Protein AF-A0AAE3VV11-F1 (afdb_monomer_lite)

pLDDT: mean 80.77, std 15.8, range [33.47, 97.12]

Secondary structure (DSSP, 8-state):
--SHHHHHHHHHHHHHHHHHHHHHHHHHHHHHHHHHHHTTSSSTTHHHHHHHHHHHHHHHHHHHHHHHHTT-HHHHHHHHHHHHHHHHHHHHS-HHHHHHHHHHHHTHHHHHHHT-GGGPEE-SSSSEEPPGGGGGGSGGGEEEEETTTTEEEEEE---SSS--EEEEE-SSSPPPSEEEETTEEEEEEEEEETTEEEEEEPPPTTTT--

Structure (mmCIF, N/CA/C/O backbone):
data_AF-A0AAE3VV11-F1
#
_entry.id   AF-A0AAE3VV11-F1
#
loop_
_atom_site.group_PDB
_atom_site.id
_atom_site.type_symbol
_atom_site.label_atom_id
_atom_site.label_alt_id
_atom_site.label_comp_id
_atom_site.label_asym_id
_atom_site.label_entity_id
_atom_site.label_seq_id
_atom_site.pdbx_PDB_ins_code
_atom_site.Cartn_x
_atom_site.Cartn_y
_atom_site.Cartn_z
_atom_site.occupancy
_atom_site.B_iso_or_equiv
_atom_site.auth_seq_id
_atom_site.auth_comp_id
_atom_site.auth_asym_id
_atom_site.auth_atom_id
_atom_site.pdbx_PDB_model_num
ATOM 1 N N . MET A 1 1 ? -40.017 -14.138 34.142 1.00 47.22 1 MET A N 1
ATOM 2 C CA . MET A 1 1 ? -39.957 -14.103 32.663 1.00 47.22 1 MET A CA 1
ATOM 3 C C . MET A 1 1 ? -39.231 -12.817 32.268 1.00 47.22 1 MET A C 1
ATOM 5 O O . MET A 1 1 ? -39.890 -11.844 31.960 1.00 47.22 1 MET A O 1
ATOM 9 N N . ASP A 1 2 ? -37.892 -12.790 32.314 1.00 50.59 2 ASP A N 1
ATOM 10 C CA . ASP A 1 2 ? -37.090 -11.559 32.093 1.00 50.59 2 ASP A CA 1
ATOM 11 C C . ASP A 1 2 ? -35.990 -11.721 31.023 1.00 50.59 2 ASP A C 1
ATOM 13 O O . ASP A 1 2 ? -35.061 -10.923 30.924 1.00 50.59 2 ASP A O 1
ATOM 17 N N . GLY A 1 3 ? -36.073 -12.760 30.186 1.00 50.41 3 GLY A N 1
ATOM 18 C CA . GLY A 1 3 ? -35.038 -13.067 29.188 1.00 50.41 3 GLY A CA 1
ATOM 19 C C . GLY A 1 3 ? -35.071 -12.198 27.923 1.00 50.41 3 GLY A C 1
ATOM 20 O O . GLY A 1 3 ? -34.054 -12.059 27.248 1.00 50.41 3 GLY A O 1
ATOM 21 N N . ALA A 1 4 ? -36.212 -11.584 27.593 1.00 53.66 4 ALA A N 1
ATOM 22 C CA . ALA A 1 4 ? -36.407 -10.939 26.290 1.00 53.66 4 ALA A CA 1
ATOM 23 C C . ALA A 1 4 ? -35.832 -9.508 26.192 1.00 53.66 4 ALA A C 1
ATOM 25 O O . ALA A 1 4 ? -35.525 -9.039 25.096 1.00 53.66 4 ALA A O 1
ATOM 26 N N . SER A 1 5 ? -35.638 -8.803 27.314 1.00 57.50 5 SER A N 1
ATOM 27 C CA . SER A 1 5 ? -35.199 -7.394 27.311 1.00 57.50 5 SER A CA 1
ATOM 28 C C . SER A 1 5 ? -33.676 -7.212 27.214 1.00 57.50 5 SER A C 1
ATOM 30 O O . SER A 1 5 ? -33.206 -6.158 26.779 1.00 57.50 5 SER A O 1
ATOM 32 N N . ASN A 1 6 ? -32.894 -8.241 27.564 1.00 57.69 6 ASN A N 1
ATOM 33 C CA . ASN A 1 6 ? -31.430 -8.190 27.515 1.00 57.69 6 ASN A CA 1
ATOM 34 C C . ASN A 1 6 ? -30.872 -8.374 26.093 1.00 57.69 6 ASN A C 1
ATOM 36 O O . ASN A 1 6 ? -29.861 -7.758 25.749 1.00 57.69 6 ASN A O 1
ATOM 40 N N . GLY A 1 7 ? -31.551 -9.159 25.248 1.00 61.78 7 GLY A N 1
ATOM 41 C CA . GLY A 1 7 ? -31.108 -9.439 23.877 1.00 61.78 7 GLY A CA 1
ATOM 42 C C . GLY A 1 7 ? -31.112 -8.206 22.967 1.00 61.78 7 GLY A C 1
ATOM 43 O O . GLY A 1 7 ? -30.155 -7.978 22.233 1.00 61.78 7 GLY A O 1
ATOM 44 N N . SER A 1 8 ? -32.136 -7.349 23.059 1.00 65.56 8 SER A N 1
ATOM 45 C CA . SER A 1 8 ? -32.267 -6.163 22.192 1.00 65.56 8 SER A CA 1
ATOM 46 C C . SER A 1 8 ? -31.322 -5.013 22.559 1.00 65.56 8 SER A C 1
ATOM 48 O O . SER A 1 8 ? -31.012 -4.161 21.725 1.00 65.56 8 SER A O 1
ATOM 50 N N . ARG A 1 9 ? -30.851 -4.970 23.813 1.00 64.81 9 ARG A N 1
ATOM 51 C CA . ARG A 1 9 ? -29.853 -3.992 24.268 1.00 64.81 9 ARG A CA 1
ATOM 52 C C . ARG A 1 9 ? -28.442 -4.393 23.851 1.00 64.81 9 ARG A C 1
ATOM 54 O O . ARG A 1 9 ? -27.679 -3.525 23.440 1.00 64.81 9 ARG A O 1
ATOM 61 N N . TRP A 1 10 ? -28.132 -5.688 23.898 1.00 66.81 10 TRP A N 1
ATOM 62 C CA . TRP A 1 10 ? -26.857 -6.230 23.424 1.00 66.81 10 TRP A CA 1
ATOM 63 C C . TRP A 1 10 ? -26.632 -5.975 21.934 1.00 66.81 10 TRP A C 1
ATOM 65 O O . TRP A 1 10 ? -25.556 -5.527 21.544 1.00 66.81 10 TRP A O 1
ATOM 75 N N . THR A 1 11 ? -27.656 -6.189 21.107 1.00 73.50 11 THR A N 1
ATOM 76 C CA . THR A 1 11 ? -27.545 -6.006 19.653 1.00 73.50 11 THR A CA 1
ATOM 77 C C . THR A 1 11 ? -27.293 -4.555 19.259 1.00 73.50 11 THR A C 1
ATOM 79 O O . THR A 1 11 ? -26.486 -4.304 18.369 1.00 73.50 11 THR A O 1
ATOM 82 N N . ARG A 1 12 ? -27.912 -3.583 19.942 1.00 78.81 12 ARG A N 1
ATOM 83 C CA . ARG A 1 12 ? -27.721 -2.155 19.629 1.00 78.81 12 ARG A CA 1
ATOM 84 C C . ARG A 1 12 ? -26.318 -1.649 19.944 1.00 78.81 12 ARG A C 1
ATOM 86 O O . ARG A 1 12 ? -25.806 -0.819 19.206 1.00 78.81 12 ARG A O 1
ATOM 93 N N . GLU A 1 13 ? -25.702 -2.115 21.025 1.00 76.88 13 GLU A N 1
ATOM 94 C CA . GLU A 1 13 ? -24.344 -1.678 21.373 1.00 76.88 13 GLU A CA 1
ATOM 95 C C . GLU A 1 13 ? 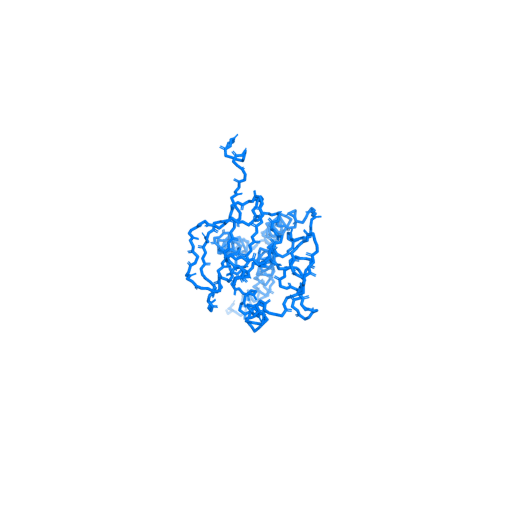-23.278 -2.355 20.527 1.00 76.88 13 GLU A C 1
ATOM 97 O O . GLU A 1 13 ? -22.365 -1.677 20.055 1.00 76.88 13 GLU A O 1
ATOM 102 N N . ALA A 1 14 ? -23.440 -3.654 20.262 1.00 79.75 14 ALA A N 1
ATOM 103 C CA . ALA A 1 14 ? -22.609 -4.370 19.302 1.00 79.75 14 ALA A CA 1
ATOM 104 C C . ALA A 1 14 ? -22.629 -3.671 17.934 1.00 79.75 14 ALA A C 1
ATOM 106 O O . ALA A 1 14 ? -21.578 -3.451 17.337 1.00 79.75 14 ALA A O 1
ATOM 107 N N . ALA A 1 15 ? -23.818 -3.248 17.489 1.00 86.31 15 ALA A N 1
ATOM 108 C CA . ALA A 1 15 ? -24.031 -2.561 16.218 1.00 86.31 15 ALA A CA 1
ATOM 109 C C . ALA A 1 15 ? -23.383 -1.169 16.126 1.00 86.31 15 ALA A C 1
ATOM 111 O O . ALA A 1 15 ? -23.343 -0.608 15.037 1.00 86.31 15 ALA A O 1
ATOM 112 N N . VAL A 1 16 ? -22.875 -0.604 17.227 1.00 87.44 16 VAL A N 1
ATOM 113 C CA . VAL A 1 16 ? -22.168 0.687 17.218 1.00 87.44 16 VAL A CA 1
ATOM 114 C C . VAL A 1 16 ? -20.687 0.501 17.525 1.00 87.44 16 VAL A C 1
ATOM 116 O O . VAL A 1 16 ? -19.844 0.979 16.775 1.00 87.44 16 VAL A O 1
ATOM 119 N N . VAL A 1 17 ? -20.351 -0.210 18.605 1.00 90.19 17 VAL A N 1
ATOM 120 C CA . VAL A 1 17 ? -18.961 -0.331 19.069 1.00 90.19 17 VAL A CA 1
ATOM 121 C C . VAL A 1 17 ? -18.108 -1.085 18.055 1.00 90.19 17 VAL A C 1
ATOM 123 O O . VAL A 1 17 ? -17.046 -0.606 17.669 1.00 90.19 17 VAL A O 1
ATOM 126 N N . VAL A 1 18 ? -18.580 -2.243 17.594 1.00 93.19 18 VAL A N 1
ATOM 127 C CA . VAL A 1 18 ? -17.814 -3.108 16.690 1.00 93.19 18 VAL A CA 1
ATOM 128 C C . VAL A 1 18 ? -17.504 -2.423 15.352 1.00 93.19 18 VAL A C 1
ATOM 130 O O . VAL A 1 18 ? -16.324 -2.347 15.012 1.00 93.19 18 VAL A O 1
ATOM 133 N N . PRO A 1 19 ? -18.479 -1.879 14.593 1.00 95.38 19 PRO A N 1
ATOM 134 C CA . PRO A 1 19 ? -18.178 -1.272 13.298 1.00 95.38 19 PRO A CA 1
ATOM 135 C C . PRO A 1 19 ? -17.321 -0.010 13.409 1.00 95.38 19 PRO A C 1
ATOM 137 O O . PRO A 1 19 ? -16.501 0.221 12.528 1.00 95.38 19 PRO A O 1
ATOM 140 N N . VAL A 1 20 ? -17.453 0.781 14.483 1.00 95.31 20 VAL A N 1
ATOM 141 C CA . VAL A 1 20 ? -16.586 1.951 14.696 1.00 95.31 20 VAL A CA 1
ATOM 142 C C . VAL A 1 20 ? -15.135 1.513 14.877 1.00 95.31 20 VAL A C 1
ATOM 144 O O . VAL A 1 20 ? -14.259 2.027 14.190 1.00 95.31 20 VAL A O 1
ATOM 147 N N . ILE A 1 21 ? -14.875 0.532 15.747 1.00 96.12 21 ILE A N 1
ATOM 148 C CA . ILE A 1 21 ? -13.515 0.026 15.973 1.00 96.12 21 ILE A CA 1
ATOM 149 C C . ILE A 1 21 ? -12.945 -0.607 14.696 1.00 96.12 21 ILE A C 1
ATOM 151 O O . ILE A 1 21 ? -11.809 -0.314 14.329 1.00 96.12 21 ILE A O 1
ATOM 155 N N . LEU A 1 22 ? -13.738 -1.409 13.979 1.00 96.69 22 LEU A N 1
ATOM 156 C CA . LEU A 1 22 ? -13.326 -1.977 12.692 1.00 96.69 22 LEU A CA 1
ATOM 157 C C . LEU A 1 22 ? -12.994 -0.888 11.667 1.00 96.69 22 LEU A C 1
ATOM 159 O O . LEU A 1 22 ? -11.966 -0.976 11.007 1.00 96.69 22 LEU A O 1
ATOM 163 N N . GLY A 1 23 ? -13.827 0.149 11.559 1.00 96.25 23 GLY A N 1
ATOM 164 C CA . GLY A 1 23 ? -13.606 1.265 10.641 1.00 96.25 23 GLY A CA 1
ATOM 165 C C . GLY A 1 23 ? -12.324 2.041 10.946 1.00 96.25 23 GLY A C 1
ATOM 166 O O . GLY A 1 23 ? -11.581 2.371 10.025 1.00 96.25 23 GLY A O 1
ATOM 167 N N . LEU A 1 24 ? -12.023 2.279 12.228 1.00 95.81 24 LEU A N 1
ATOM 168 C CA . LEU A 1 24 ? -10.792 2.959 12.645 1.00 95.81 24 LEU A CA 1
ATOM 169 C C . LEU A 1 24 ? -9.543 2.167 12.250 1.00 95.81 24 LEU A C 1
ATOM 171 O O . LEU A 1 24 ? -8.626 2.725 11.655 1.00 95.81 24 LEU A O 1
ATOM 175 N N . TRP A 1 25 ? -9.512 0.865 12.529 1.00 96.62 25 TRP A N 1
ATOM 176 C CA . TRP A 1 25 ? -8.350 0.037 12.195 1.00 96.62 25 TRP A CA 1
ATOM 177 C C . TRP A 1 25 ? -8.253 -0.289 10.705 1.00 96.62 25 TRP A C 1
ATOM 179 O O . TRP A 1 25 ? -7.145 -0.401 10.186 1.00 96.62 25 TRP A O 1
ATOM 189 N N . ALA A 1 26 ? -9.379 -0.363 9.990 1.00 95.75 26 ALA A N 1
ATOM 190 C CA . ALA A 1 26 ? -9.385 -0.446 8.532 1.00 95.75 26 ALA A CA 1
ATOM 191 C C . ALA A 1 26 ? -8.792 0.818 7.893 1.00 95.75 26 ALA A C 1
ATOM 193 O O . ALA A 1 26 ? -8.057 0.712 6.916 1.00 95.75 26 ALA A O 1
ATOM 194 N N . LEU A 1 27 ? -9.055 2.000 8.462 1.00 94.38 27 LEU A N 1
ATOM 195 C CA . LEU A 1 27 ? -8.431 3.245 8.016 1.00 94.38 27 LEU A CA 1
ATOM 196 C C . LEU A 1 27 ? -6.913 3.215 8.229 1.00 94.38 27 LEU A C 1
ATOM 198 O O . LEU A 1 27 ? -6.175 3.540 7.305 1.00 94.38 27 LEU A O 1
ATOM 202 N N . VAL A 1 28 ? -6.442 2.782 9.405 1.00 93.69 28 VAL A N 1
ATOM 203 C CA . VAL A 1 28 ? -4.998 2.629 9.667 1.00 93.69 28 VAL A CA 1
ATOM 204 C C . VAL A 1 28 ? -4.371 1.651 8.670 1.00 93.69 28 VAL A C 1
ATOM 206 O O . VAL A 1 28 ? -3.376 1.983 8.036 1.00 93.69 28 VAL A O 1
ATOM 209 N N . ALA A 1 29 ? -4.988 0.485 8.466 1.00 93.31 29 ALA A N 1
ATOM 210 C CA . ALA A 1 29 ? -4.531 -0.504 7.494 1.00 93.31 29 ALA A CA 1
ATOM 211 C C . ALA A 1 29 ? -4.483 0.054 6.061 1.00 93.31 29 ALA A C 1
ATOM 213 O O . ALA A 1 29 ? -3.535 -0.210 5.330 1.00 93.31 29 ALA A O 1
ATOM 214 N N . ALA A 1 30 ? -5.476 0.850 5.656 1.00 91.75 30 ALA A N 1
ATOM 215 C CA . ALA A 1 30 ? -5.498 1.488 4.342 1.00 91.75 30 ALA A CA 1
ATOM 216 C C . ALA A 1 30 ? -4.376 2.526 4.184 1.00 91.75 30 ALA A C 1
ATOM 218 O O . ALA A 1 30 ? -3.765 2.601 3.116 1.00 91.75 30 ALA A O 1
ATOM 219 N N . VAL A 1 31 ? -4.086 3.298 5.238 1.00 89.62 31 VAL A N 1
ATOM 220 C CA . VAL A 1 31 ? -2.972 4.256 5.263 1.00 89.62 31 VAL A CA 1
ATOM 221 C C . VAL A 1 31 ? -1.634 3.528 5.169 1.00 89.62 31 VAL A C 1
ATOM 223 O O . VAL A 1 31 ? -0.812 3.904 4.343 1.00 89.62 31 VAL A O 1
ATOM 226 N N . GLU A 1 32 ? -1.437 2.457 5.939 1.00 87.81 32 GLU A N 1
ATOM 227 C CA . GLU A 1 32 ? -0.219 1.639 5.892 1.00 87.81 32 GLU A CA 1
ATOM 228 C C . GLU A 1 32 ? -0.022 0.973 4.524 1.00 87.81 32 GLU A C 1
ATOM 230 O O . GLU A 1 32 ? 1.046 1.068 3.921 1.00 87.81 32 GLU A O 1
ATOM 235 N N . PHE A 1 33 ? -1.077 0.362 3.976 1.00 88.00 33 PHE A N 1
ATOM 236 C CA . PHE A 1 33 ? -1.052 -0.243 2.645 1.00 88.00 33 PHE A CA 1
ATOM 237 C C . PHE A 1 33 ? -0.744 0.784 1.547 1.00 88.00 33 PHE A C 1
ATOM 239 O O . PHE A 1 33 ? -0.041 0.487 0.585 1.00 88.00 33 PHE A O 1
ATOM 246 N N . SER A 1 34 ? -1.249 2.008 1.691 1.00 83.38 34 SER A N 1
ATOM 247 C CA . SER A 1 34 ? -1.005 3.086 0.731 1.00 83.38 34 SER A CA 1
ATOM 248 C C . SER A 1 34 ? 0.292 3.845 1.016 1.00 83.38 34 SER A C 1
ATOM 250 O O . SER A 1 34 ? 0.667 4.698 0.217 1.00 83.38 34 SER A O 1
ATOM 252 N N . GLY A 1 35 ? 0.985 3.551 2.121 1.00 74.25 35 GLY A N 1
ATOM 253 C CA . GLY A 1 35 ? 2.119 4.327 2.621 1.00 74.25 35 GLY A CA 1
ATOM 254 C C . GLY A 1 35 ? 3.241 4.470 1.598 1.00 74.25 35 GLY A C 1
ATOM 25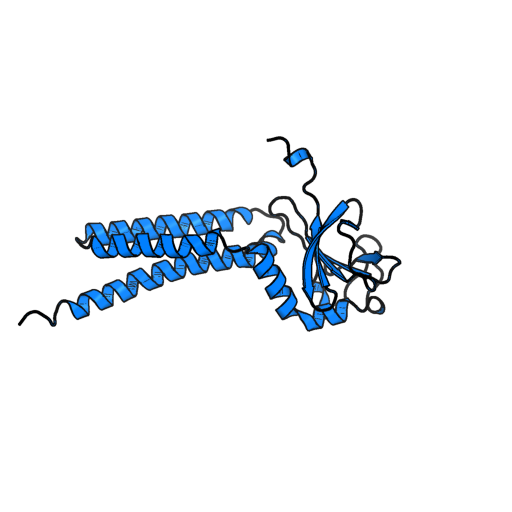5 O O . GLY A 1 35 ? 3.735 5.576 1.402 1.00 74.25 35 GLY A O 1
ATOM 256 N N . VAL A 1 36 ? 3.560 3.395 0.865 1.00 65.88 36 VAL A N 1
ATOM 257 C CA . VAL A 1 36 ? 4.562 3.409 -0.220 1.00 65.88 36 VAL A CA 1
ATOM 258 C C . VAL A 1 36 ? 4.207 4.430 -1.305 1.00 65.88 36 VAL A C 1
ATOM 260 O O . VAL A 1 36 ? 5.081 5.139 -1.786 1.00 65.88 36 VAL A O 1
ATOM 263 N N . TRP A 1 37 ? 2.927 4.553 -1.659 1.00 70.50 37 TRP A N 1
ATOM 264 C CA . TRP A 1 37 ? 2.445 5.423 -2.740 1.00 70.50 37 TRP A CA 1
ATOM 265 C C . TRP A 1 37 ? 2.163 6.853 -2.266 1.00 70.50 37 TRP A C 1
ATOM 267 O O . TRP A 1 37 ? 2.377 7.820 -2.992 1.00 70.50 37 TRP A O 1
ATOM 277 N N . ILE A 1 38 ? 1.714 7.008 -1.022 1.00 60.31 38 ILE A N 1
ATOM 278 C CA . ILE A 1 38 ? 1.484 8.309 -0.388 1.00 60.31 38 ILE A CA 1
ATOM 279 C C . ILE A 1 38 ? 2.825 9.011 -0.126 1.00 60.31 38 ILE A C 1
ATOM 281 O O . ILE A 1 38 ? 2.949 10.208 -0.386 1.00 60.31 38 ILE A O 1
ATOM 285 N N . ALA A 1 39 ? 3.853 8.268 0.297 1.00 55.44 39 ALA A N 1
ATOM 286 C CA . ALA A 1 39 ? 5.206 8.785 0.501 1.00 55.44 39 ALA A CA 1
ATOM 287 C C . ALA A 1 39 ? 5.907 9.238 -0.795 1.00 55.44 39 ALA A C 1
ATOM 289 O O . ALA A 1 39 ? 6.884 9.980 -0.727 1.00 55.44 39 ALA A O 1
ATOM 290 N N . GLN A 1 40 ? 5.412 8.849 -1.980 1.00 55.03 40 GLN A N 1
ATOM 291 C CA . GLN A 1 40 ? 5.957 9.315 -3.267 1.00 55.03 40 GLN A CA 1
ATOM 292 C C . GLN A 1 40 ? 5.810 10.824 -3.467 1.00 55.03 40 GLN A C 1
ATOM 294 O O . GLN A 1 40 ? 6.588 11.439 -4.198 1.00 55.03 40 GLN A O 1
ATOM 299 N N . HIS A 1 41 ? 4.812 11.437 -2.833 1.00 51.78 41 HIS A N 1
ATOM 300 C CA . HIS A 1 41 ? 4.553 12.862 -2.962 1.00 51.78 41 HIS A CA 1
ATOM 301 C C . HIS A 1 41 ? 5.393 13.619 -1.929 1.00 51.78 41 HIS A C 1
ATOM 303 O O . HIS A 1 41 ? 4.898 13.914 -0.849 1.00 51.78 41 HIS A O 1
ATOM 309 N N . ARG A 1 42 ? 6.665 13.903 -2.266 1.00 51.72 42 ARG A N 1
ATOM 310 C CA . ARG A 1 42 ? 7.647 14.733 -1.521 1.00 51.72 42 ARG A CA 1
ATOM 311 C C . ARG A 1 42 ? 6.994 15.725 -0.536 1.00 51.72 42 ARG A C 1
ATOM 313 O O . ARG A 1 42 ? 6.703 16.864 -0.908 1.00 51.72 42 ARG A O 1
ATOM 320 N N . GLY A 1 43 ? 6.743 15.315 0.709 1.00 56.81 43 GLY A N 1
ATOM 321 C CA . GLY A 1 43 ? 5.935 16.126 1.618 1.00 56.81 43 GLY A CA 1
ATOM 322 C C . GLY A 1 43 ? 5.674 15.532 3.008 1.00 56.81 43 GLY A C 1
ATOM 323 O O . GLY A 1 43 ? 6.082 14.409 3.298 1.00 56.81 43 GLY A O 1
ATOM 324 N N . PRO A 1 44 ? 4.955 16.282 3.870 1.00 57.53 44 PRO A N 1
ATOM 325 C CA . PRO A 1 44 ? 4.645 15.963 5.273 1.00 57.53 44 PRO A CA 1
ATOM 326 C C . PRO A 1 44 ? 3.671 14.776 5.445 1.00 57.53 44 PRO A C 1
ATOM 328 O O . PRO A 1 44 ? 2.962 14.675 6.441 1.00 57.53 44 PRO A O 1
ATOM 331 N N . PHE A 1 45 ? 3.570 13.875 4.470 1.00 63.78 45 PHE A N 1
ATOM 332 C CA . PHE A 1 45 ? 2.598 12.784 4.499 1.00 63.78 45 PHE A CA 1
ATOM 333 C C . PHE A 1 45 ? 2.997 11.629 5.410 1.00 63.78 45 PHE A C 1
ATOM 335 O O . PHE A 1 45 ? 2.136 10.817 5.741 1.00 63.78 45 PHE A O 1
ATOM 342 N N . SER A 1 46 ? 4.248 11.607 5.878 1.00 67.19 46 SER A N 1
ATOM 343 C CA . SER A 1 46 ? 4.664 10.802 7.025 1.00 67.19 46 SER A CA 1
ATOM 344 C C . SER A 1 46 ? 3.647 10.926 8.155 1.00 67.19 46 SER A C 1
ATOM 346 O O . SER A 1 46 ? 3.060 9.915 8.529 1.00 67.19 46 SER A O 1
ATOM 348 N N . TYR A 1 47 ? 3.305 12.173 8.522 1.00 79.12 47 TYR A N 1
ATOM 349 C CA . TYR A 1 47 ? 2.347 12.502 9.578 1.00 79.12 47 TYR A CA 1
ATOM 350 C C . TYR A 1 47 ? 0.975 11.856 9.392 1.00 79.12 47 TYR A C 1
ATOM 352 O O . TYR A 1 47 ? 0.293 11.645 10.387 1.00 79.12 47 TYR A O 1
ATOM 360 N N . LEU A 1 48 ? 0.534 11.521 8.169 1.00 82.44 48 LEU A N 1
ATOM 361 C CA . LEU A 1 48 ? -0.753 10.840 7.982 1.00 82.44 48 LEU A CA 1
ATOM 362 C C . LEU A 1 48 ? -0.775 9.474 8.664 1.00 82.44 48 LEU A C 1
ATOM 364 O O . LEU A 1 48 ? -1.818 9.086 9.196 1.00 82.44 48 LEU A O 1
ATOM 368 N N . ARG A 1 49 ? 0.365 8.772 8.690 1.00 84.25 49 ARG A N 1
ATOM 369 C CA . ARG A 1 49 ? 0.493 7.504 9.404 1.00 84.25 49 ARG A CA 1
ATOM 370 C C . ARG A 1 49 ? 0.318 7.730 10.897 1.00 84.25 49 ARG A C 1
ATOM 372 O O . ARG A 1 49 ? -0.588 7.146 11.487 1.00 84.25 49 ARG A O 1
ATOM 379 N N . GLU A 1 50 ? 1.124 8.601 11.509 1.00 86.50 50 GLU A N 1
ATOM 380 C CA . GLU A 1 50 ? 1.031 8.850 12.953 1.00 86.50 50 GLU A CA 1
ATOM 381 C C . GLU A 1 50 ? -0.349 9.396 13.337 1.00 86.50 50 GLU A C 1
ATOM 383 O O . GLU A 1 50 ? -0.936 8.962 14.329 1.00 86.50 50 GLU A O 1
ATOM 388 N N . VAL A 1 51 ? -0.915 10.283 12.517 1.00 90.69 51 VAL A N 1
ATOM 389 C CA . VAL A 1 51 ? -2.261 10.831 12.694 1.00 90.69 51 VAL A CA 1
ATOM 390 C C . VAL A 1 51 ? -3.308 9.717 12.680 1.00 90.69 51 VAL A C 1
ATOM 392 O O . VAL A 1 51 ? -4.147 9.687 13.580 1.00 90.69 51 VAL A O 1
ATOM 395 N N . ALA A 1 52 ? -3.257 8.769 11.739 1.00 91.69 52 ALA A N 1
ATOM 396 C CA . ALA A 1 52 ? -4.210 7.660 11.680 1.00 91.69 52 ALA A CA 1
ATOM 397 C C . ALA A 1 52 ? -4.186 6.803 12.960 1.00 91.69 52 ALA A C 1
ATOM 399 O O . ALA A 1 52 ? -5.246 6.516 13.523 1.00 91.69 52 ALA A O 1
ATOM 400 N N . TYR A 1 53 ? -2.996 6.460 13.470 1.00 92.81 53 TYR A N 1
ATOM 401 C CA . TYR A 1 53 ? -2.863 5.729 14.738 1.00 92.81 53 TYR A CA 1
ATOM 402 C C . TYR A 1 53 ? -3.380 6.536 15.927 1.00 92.81 53 TYR A C 1
ATOM 404 O O . TYR A 1 53 ? -4.142 6.013 16.742 1.00 92.81 53 TYR A O 1
ATOM 412 N N . VAL A 1 54 ? -3.002 7.814 16.024 1.00 95.00 54 VAL A N 1
ATOM 413 C CA . VAL A 1 54 ? -3.456 8.698 17.105 1.00 95.00 54 VAL A CA 1
ATOM 414 C C . VAL A 1 54 ? -4.981 8.797 17.102 1.00 95.00 54 VAL A C 1
ATOM 416 O O . VAL A 1 54 ? -5.599 8.622 18.151 1.00 95.00 54 VAL A O 1
ATOM 419 N N . TYR A 1 55 ? -5.610 8.988 15.940 1.00 94.69 55 TYR A N 1
ATOM 420 C CA . TYR A 1 55 ? -7.069 9.004 15.827 1.00 94.69 55 TYR A CA 1
ATOM 421 C C . TYR A 1 55 ? -7.698 7.671 16.236 1.00 94.69 55 TYR A C 1
ATOM 423 O O . TYR A 1 55 ? -8.652 7.676 17.016 1.00 94.69 55 TYR A O 1
ATOM 431 N N . ALA A 1 56 ? -7.169 6.537 15.766 1.00 94.50 56 ALA A N 1
ATOM 432 C CA . ALA A 1 56 ? -7.691 5.220 16.122 1.00 94.50 56 ALA A CA 1
ATOM 433 C C . ALA A 1 56 ? -7.646 4.981 17.641 1.00 94.50 56 ALA A C 1
ATOM 435 O O . ALA A 1 56 ? -8.640 4.550 18.233 1.00 94.50 56 ALA A O 1
ATOM 436 N N . VAL A 1 57 ? -6.534 5.331 18.293 1.00 95.94 57 VAL A N 1
ATOM 437 C CA . VAL A 1 57 ? -6.359 5.186 19.745 1.00 95.94 57 VAL A CA 1
ATOM 438 C C . VAL A 1 57 ? -7.261 6.149 20.518 1.00 95.94 57 VAL A C 1
ATOM 440 O O . VAL A 1 57 ? -7.992 5.715 21.412 1.00 95.94 57 VAL A O 1
ATOM 443 N N . LEU A 1 58 ? -7.257 7.441 20.175 1.00 97.06 58 LEU A N 1
ATOM 444 C CA . LEU A 1 58 ? -8.040 8.456 20.886 1.00 97.06 58 LEU A CA 1
ATOM 445 C C . LEU A 1 58 ? -9.544 8.201 20.773 1.00 97.06 58 LEU A C 1
ATOM 447 O O . LEU A 1 58 ? -10.256 8.289 21.774 1.00 97.06 58 LEU A O 1
ATOM 451 N N . LEU A 1 59 ? -10.037 7.845 19.584 1.00 96.44 59 LEU A N 1
ATOM 452 C CA . LEU A 1 59 ? -11.457 7.563 19.378 1.00 96.44 59 LEU A CA 1
ATOM 453 C C . LEU A 1 59 ? -11.882 6.258 20.056 1.00 96.44 59 LEU A C 1
ATOM 455 O O . LEU A 1 59 ? -12.957 6.214 20.656 1.00 96.44 59 LEU A O 1
ATOM 459 N N . THR A 1 60 ? -11.024 5.234 20.060 1.00 95.75 60 THR A N 1
ATOM 460 C CA . THR A 1 60 ? -11.254 4.011 20.845 1.00 95.75 60 THR A CA 1
ATOM 461 C C . THR A 1 60 ? -11.346 4.326 22.339 1.00 95.75 60 THR A C 1
ATOM 463 O O . THR A 1 60 ? -12.282 3.880 23.005 1.00 95.75 60 THR A O 1
ATOM 466 N N . ALA A 1 61 ? -10.418 5.125 22.874 1.00 95.50 61 ALA A N 1
ATOM 467 C CA . ALA A 1 61 ? -10.413 5.512 24.282 1.00 95.50 61 ALA A CA 1
ATOM 468 C C . ALA A 1 61 ? -11.650 6.347 24.649 1.00 95.50 61 ALA A C 1
ATOM 470 O O . ALA A 1 61 ? -12.317 6.062 25.646 1.00 95.50 61 ALA A O 1
ATOM 471 N N . ALA A 1 62 ? -12.009 7.332 23.821 1.00 95.88 62 ALA A N 1
ATOM 472 C CA . ALA A 1 62 ? -13.204 8.150 24.008 1.00 95.88 62 ALA A CA 1
ATOM 473 C C . ALA A 1 62 ? -14.483 7.299 23.995 1.00 95.88 62 ALA A C 1
ATOM 475 O O . ALA A 1 62 ? -15.351 7.470 24.857 1.00 95.88 62 ALA A O 1
ATOM 476 N N . LEU A 1 63 ? -14.581 6.338 23.070 1.00 94.44 63 LEU A N 1
ATOM 477 C CA . LEU A 1 63 ? -15.694 5.396 22.998 1.00 94.44 63 LEU A CA 1
ATOM 478 C C . LEU A 1 63 ? -15.757 4.511 24.248 1.00 94.44 63 LEU A C 1
ATOM 480 O O . LEU A 1 63 ? -16.812 4.419 24.878 1.00 94.44 63 LEU A O 1
ATOM 484 N N . ALA A 1 64 ? -14.636 3.908 24.649 1.00 92.75 64 ALA A N 1
ATOM 485 C CA . ALA A 1 64 ? -14.560 3.048 25.825 1.00 92.75 64 ALA A CA 1
ATOM 486 C C . ALA A 1 64 ? -14.952 3.800 27.107 1.00 92.75 64 ALA A C 1
ATOM 488 O O . ALA A 1 64 ? -15.748 3.287 27.897 1.00 92.75 64 ALA A O 1
ATOM 489 N N . LEU A 1 65 ? -14.471 5.035 27.287 1.00 95.00 65 LEU A N 1
ATOM 490 C CA . LEU A 1 65 ? -14.839 5.906 28.408 1.00 95.00 65 LEU A CA 1
ATOM 491 C C . LEU A 1 65 ? -16.316 6.316 28.362 1.00 95.00 65 LEU A C 1
ATOM 493 O O . LEU A 1 65 ? -16.991 6.305 29.391 1.00 95.00 65 LEU A O 1
ATOM 497 N N . GLY A 1 66 ? -16.842 6.655 27.183 1.00 93.06 66 GLY A N 1
ATOM 498 C CA . GLY A 1 66 ? -18.249 7.014 27.005 1.00 93.06 66 GLY A CA 1
ATOM 499 C C . GLY A 1 66 ? -19.193 5.858 27.342 1.00 93.06 66 GLY A C 1
ATOM 500 O O . GLY A 1 66 ? -20.209 6.054 28.008 1.00 93.06 66 GLY A O 1
ATOM 501 N N . VAL A 1 67 ? -18.835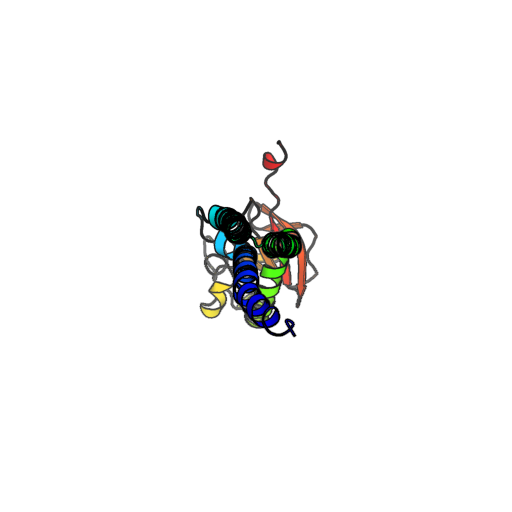 4.639 26.936 1.00 91.94 67 VAL A N 1
ATOM 502 C CA . VAL A 1 67 ? -19.557 3.406 27.276 1.00 91.94 67 VAL A CA 1
ATOM 503 C C . VAL A 1 67 ? -19.432 3.085 28.772 1.00 91.94 67 VAL A C 1
ATOM 505 O O . VAL A 1 67 ? -20.430 2.759 29.418 1.00 91.94 67 VAL A O 1
ATOM 508 N N . TRP A 1 68 ? -18.248 3.278 29.362 1.00 93.38 68 TRP A N 1
ATOM 509 C CA . TRP A 1 68 ? -18.015 3.060 30.793 1.00 93.38 68 TRP A CA 1
ATOM 510 C C . TRP A 1 68 ? -18.890 3.979 31.643 1.00 93.38 68 TRP A C 1
ATOM 512 O O . TRP A 1 68 ? -19.604 3.517 32.533 1.00 93.38 68 TRP A O 1
ATOM 522 N N . ARG A 1 69 ? -18.892 5.284 31.333 1.00 93.44 69 ARG A N 1
ATOM 523 C CA . ARG A 1 69 ? -19.681 6.307 32.041 1.00 93.44 69 ARG A CA 1
ATOM 524 C C . ARG A 1 69 ? -21.189 6.058 31.973 1.00 93.44 69 ARG A C 1
ATOM 526 O O . ARG A 1 69 ? -21.915 6.526 32.840 1.00 93.44 69 ARG A O 1
ATOM 533 N N . ARG A 1 70 ? -21.665 5.291 30.988 1.00 90.62 70 ARG A N 1
ATOM 534 C CA . ARG A 1 70 ? -23.068 4.854 30.878 1.00 90.62 70 ARG A CA 1
ATOM 535 C C . ARG A 1 70 ? -23.387 3.604 31.712 1.00 90.62 70 ARG A C 1
ATOM 537 O O . ARG A 1 70 ? -24.473 3.046 31.568 1.00 90.62 70 ARG A O 1
ATOM 544 N N . GLY A 1 71 ? -22.459 3.154 32.561 1.00 89.31 71 GLY A N 1
ATOM 545 C CA . GLY A 1 71 ? -22.622 1.986 33.430 1.00 89.31 71 GLY A CA 1
ATOM 546 C C . GLY A 1 71 ? -22.458 0.654 32.698 1.00 89.31 71 GLY A C 1
ATOM 547 O O . GLY A 1 71 ? -23.049 -0.345 33.101 1.00 89.31 71 GLY A O 1
ATOM 548 N N . ARG A 1 72 ? -21.697 0.627 31.593 1.00 86.94 72 ARG A N 1
ATOM 549 C CA . ARG A 1 72 ? -21.583 -0.543 30.701 1.00 86.94 72 ARG A CA 1
ATOM 550 C C . ARG A 1 72 ? -20.132 -1.030 30.543 1.00 86.94 72 ARG A C 1
ATOM 552 O O . ARG A 1 72 ? -19.640 -1.144 29.424 1.00 86.94 72 ARG A O 1
ATOM 559 N N . PRO A 1 73 ? -19.433 -1.381 31.639 1.00 89.19 73 PRO A N 1
ATOM 560 C CA . PRO A 1 73 ? -17.990 -1.654 31.620 1.00 89.19 73 PRO A CA 1
ATOM 561 C C . PRO A 1 73 ? -17.590 -2.837 30.725 1.00 89.19 73 PRO A C 1
ATOM 563 O O . PRO A 1 73 ? -16.499 -2.841 30.162 1.00 89.19 73 PRO A O 1
ATOM 566 N N . ARG A 1 74 ? -18.479 -3.824 30.533 1.00 91.25 74 ARG A N 1
ATOM 567 C CA . ARG A 1 74 ? -18.218 -4.976 29.650 1.00 91.25 74 ARG A CA 1
ATOM 568 C C . ARG A 1 74 ? -17.921 -4.545 28.213 1.00 91.25 74 ARG A C 1
ATOM 570 O O . ARG A 1 74 ? -16.975 -5.045 27.620 1.00 91.25 74 ARG A O 1
ATOM 577 N N . TRP A 1 75 ? -18.678 -3.592 27.672 1.00 91.00 75 TRP A N 1
ATOM 578 C CA . TRP A 1 75 ? -18.479 -3.118 26.302 1.00 91.00 75 TRP A CA 1
ATOM 579 C C . TRP A 1 75 ? -17.261 -2.208 26.154 1.00 91.00 75 TRP A C 1
ATOM 581 O O . TRP A 1 75 ? -16.643 -2.201 25.094 1.00 91.00 75 TRP A O 1
ATOM 591 N N . SER A 1 76 ? -16.858 -1.509 27.217 1.00 91.31 76 SER A N 1
ATOM 592 C CA . SER A 1 76 ? -15.570 -0.808 27.255 1.00 91.31 76 SER A CA 1
ATOM 593 C C . SER A 1 76 ? -14.406 -1.788 27.134 1.00 91.31 76 SER A C 1
ATOM 595 O O . SER A 1 76 ? -13.500 -1.560 26.338 1.00 91.31 76 SER A O 1
ATOM 597 N N . ILE A 1 77 ? -14.457 -2.905 27.870 1.00 93.75 77 ILE A N 1
ATOM 598 C CA . ILE A 1 77 ? -13.451 -3.970 27.766 1.00 93.75 77 ILE A CA 1
ATOM 599 C C . ILE A 1 77 ? -13.458 -4.562 26.353 1.00 93.75 77 ILE A C 1
ATOM 601 O O . ILE A 1 77 ? -12.397 -4.682 25.752 1.00 93.75 77 ILE A O 1
ATOM 605 N N . VAL A 1 78 ? -14.635 -4.864 25.789 1.00 93.50 78 VAL A N 1
ATOM 606 C CA . VAL A 1 78 ? -14.749 -5.373 24.409 1.00 93.50 78 VAL A CA 1
ATOM 607 C C . VAL A 1 78 ? -14.132 -4.404 23.399 1.00 93.50 78 VAL A C 1
ATOM 609 O O . VAL A 1 78 ? -13.370 -4.847 22.548 1.00 93.50 78 VAL A O 1
ATOM 612 N N . ALA A 1 79 ? -14.408 -3.099 23.498 1.00 93.88 79 ALA A N 1
ATOM 613 C CA . ALA A 1 79 ? -13.837 -2.097 22.597 1.00 93.88 79 ALA A CA 1
ATOM 614 C C . ALA A 1 79 ? -12.300 -2.081 22.653 1.00 93.88 79 ALA A C 1
ATOM 616 O O . ALA A 1 79 ? -11.646 -2.099 21.612 1.00 93.88 79 ALA A O 1
ATOM 617 N N . LEU A 1 80 ? -11.727 -2.095 23.863 1.00 95.88 80 LEU A N 1
ATOM 618 C CA . LEU A 1 80 ? -10.277 -2.090 24.069 1.00 95.88 80 LEU A CA 1
ATOM 619 C C . LEU A 1 80 ? -9.622 -3.386 23.580 1.00 95.88 80 LEU A C 1
ATOM 621 O O . LEU A 1 80 ? -8.621 -3.331 22.871 1.00 95.88 80 LEU A O 1
ATOM 625 N N . VAL A 1 81 ? -10.199 -4.543 23.918 1.00 97.12 81 VAL A N 1
ATOM 626 C CA . VAL A 1 81 ? -9.685 -5.855 23.494 1.00 97.12 81 VAL A CA 1
ATOM 627 C C . VAL A 1 81 ? -9.765 -6.002 21.979 1.00 97.12 81 VAL A C 1
ATOM 629 O O . VAL A 1 81 ? -8.789 -6.420 21.366 1.00 97.12 81 VAL A O 1
ATOM 632 N N . LEU A 1 82 ? -10.885 -5.617 21.361 1.00 97.00 82 LEU A N 1
ATOM 633 C CA . LEU A 1 82 ? -11.038 -5.650 19.908 1.00 97.00 82 LEU A CA 1
ATOM 634 C C . LEU A 1 82 ? -10.028 -4.721 19.227 1.00 97.00 82 LEU A C 1
ATOM 636 O O . LEU A 1 82 ? -9.376 -5.126 18.271 1.00 97.00 82 LEU A O 1
ATOM 640 N N . SER A 1 83 ? -9.856 -3.502 19.743 1.00 96.69 83 SER A N 1
ATOM 641 C CA . SER A 1 83 ? -8.860 -2.565 19.224 1.00 96.69 83 SER A CA 1
ATOM 642 C C . SER A 1 83 ? -7.444 -3.131 19.319 1.00 96.69 83 SER A C 1
ATOM 644 O O . SER A 1 83 ? -6.699 -3.058 18.350 1.00 96.69 83 SER A O 1
ATOM 646 N N . ALA A 1 84 ? -7.066 -3.713 20.459 1.00 96.31 84 ALA A N 1
ATOM 647 C CA . ALA A 1 84 ? -5.755 -4.334 20.626 1.00 96.31 84 ALA A CA 1
ATOM 648 C C . ALA A 1 84 ? -5.571 -5.530 19.677 1.00 96.31 84 ALA A C 1
ATOM 650 O O . ALA A 1 84 ? -4.526 -5.660 19.046 1.00 96.31 84 ALA A O 1
ATOM 651 N N . ALA A 1 85 ? -6.601 -6.365 19.523 1.00 97.12 85 ALA A N 1
ATOM 652 C CA . ALA A 1 85 ? -6.578 -7.515 18.627 1.00 97.12 85 ALA A CA 1
ATOM 653 C C . ALA A 1 85 ? -6.405 -7.119 17.151 1.00 97.12 85 ALA A C 1
ATOM 655 O O . ALA A 1 85 ? -5.749 -7.844 16.413 1.00 97.12 85 ALA A O 1
ATOM 656 N N . LEU A 1 86 ? -6.959 -5.977 16.726 1.00 97.06 86 LEU A N 1
ATOM 657 C CA . LEU A 1 86 ? -6.784 -5.435 15.372 1.00 97.06 86 LEU A CA 1
ATOM 658 C C . LEU A 1 86 ? -5.451 -4.698 15.195 1.00 97.06 86 LEU A C 1
ATOM 660 O O . LEU A 1 86 ? -4.883 -4.725 14.107 1.00 97.06 86 LEU A O 1
ATOM 664 N N . ALA A 1 87 ? -4.927 -4.084 16.257 1.00 94.50 87 ALA A N 1
ATOM 665 C CA . ALA A 1 87 ? -3.631 -3.416 16.226 1.00 94.50 87 ALA A CA 1
ATOM 666 C C . ALA A 1 87 ? -2.488 -4.384 15.909 1.00 94.50 87 ALA A C 1
ATOM 668 O O . ALA A 1 87 ? -1.604 -4.049 15.130 1.00 94.50 87 ALA A O 1
ATOM 669 N N . VAL A 1 88 ? -2.514 -5.590 16.488 1.00 95.38 88 VAL A N 1
ATOM 670 C CA . VAL A 1 88 ? -1.461 -6.602 16.304 1.00 95.38 88 VAL A CA 1
ATOM 671 C C . VAL A 1 88 ? -1.200 -6.917 14.825 1.00 95.38 88 VAL A C 1
ATOM 673 O O . VAL A 1 88 ? -0.079 -6.672 14.381 1.00 95.38 88 VAL A O 1
ATOM 676 N N . PRO A 1 89 ? -2.175 -7.401 14.027 1.00 94.50 89 PRO A N 1
ATOM 677 C CA . PRO A 1 89 ? -1.927 -7.714 12.626 1.00 94.50 89 PRO A CA 1
ATOM 678 C C . PRO A 1 89 ? -1.516 -6.475 11.834 1.00 94.50 89 PRO A C 1
ATOM 680 O O . PRO A 1 89 ? -0.654 -6.594 10.974 1.00 94.50 89 PRO A O 1
ATOM 683 N N . VAL A 1 90 ? -2.060 -5.294 12.151 1.00 93.50 90 VAL A N 1
ATOM 684 C CA . VAL A 1 90 ? -1.669 -4.045 11.487 1.00 93.50 90 VAL A CA 1
ATOM 685 C C . VAL A 1 90 ? -0.208 -3.696 11.766 1.00 93.50 90 VAL A C 1
ATOM 687 O O . VAL A 1 90 ? 0.519 -3.373 10.842 1.00 93.50 90 VAL A O 1
ATOM 690 N N . LEU A 1 91 ? 0.271 -3.821 12.999 1.00 90.25 91 LEU A N 1
ATOM 691 C CA . LEU A 1 91 ? 1.660 -3.498 13.336 1.00 90.25 91 LEU A CA 1
ATOM 692 C C . LEU A 1 91 ? 2.662 -4.544 12.829 1.00 90.25 91 LEU A C 1
ATOM 694 O O . LEU A 1 91 ? 3.828 -4.227 12.618 1.00 90.25 91 LEU A O 1
ATOM 698 N N . THR A 1 92 ? 2.227 -5.793 12.655 1.00 91.56 92 THR A N 1
ATOM 699 C CA . THR A 1 92 ? 3.101 -6.893 12.211 1.00 91.56 92 THR A CA 1
ATOM 700 C C . THR A 1 92 ? 3.027 -7.182 10.715 1.00 91.56 92 THR A C 1
ATOM 702 O O . THR A 1 92 ? 3.840 -7.949 10.197 1.00 91.56 92 THR A O 1
ATOM 705 N N . ALA A 1 93 ? 2.047 -6.618 10.008 1.00 87.25 93 ALA A N 1
ATOM 706 C CA . ALA A 1 93 ? 1.918 -6.807 8.576 1.00 87.25 93 ALA A CA 1
ATOM 707 C C . ALA A 1 93 ? 3.100 -6.134 7.871 1.00 87.25 93 ALA A C 1
ATOM 709 O O . ALA A 1 93 ? 3.379 -4.955 8.070 1.00 87.25 93 ALA A O 1
ATOM 710 N N . GLY A 1 94 ? 3.798 -6.884 7.018 1.00 86.69 94 GLY A N 1
ATOM 711 C CA . GLY A 1 94 ? 4.826 -6.339 6.132 1.00 86.69 94 GLY A CA 1
ATOM 712 C C . GLY A 1 94 ? 4.204 -5.489 5.020 1.00 86.69 94 GLY A C 1
ATOM 713 O O . GLY A 1 94 ? 4.240 -5.890 3.858 1.00 86.69 94 GLY A O 1
ATOM 714 N N . TRP A 1 95 ? 3.602 -4.348 5.369 1.00 87.25 95 TRP A N 1
ATOM 715 C CA . TRP A 1 95 ? 2.856 -3.471 4.459 1.00 87.25 95 TRP A CA 1
ATOM 716 C C . TRP A 1 95 ? 3.621 -3.042 3.210 1.00 87.25 95 TRP A C 1
ATOM 718 O O . TRP A 1 95 ? 3.011 -3.081 2.138 1.00 87.25 95 TRP A O 1
ATOM 728 N N . PRO A 1 96 ? 4.930 -2.709 3.273 1.00 83.50 96 PRO A N 1
ATOM 729 C CA . PRO A 1 96 ? 5.687 -2.397 2.066 1.00 83.50 96 PRO A CA 1
ATOM 730 C C . PRO A 1 96 ? 5.627 -3.552 1.070 1.00 83.50 96 PRO A C 1
ATOM 732 O O . PRO A 1 96 ? 5.159 -3.383 -0.051 1.00 83.50 96 PRO A O 1
ATOM 735 N N . ARG A 1 97 ? 5.948 -4.769 1.516 1.00 87.25 97 ARG A N 1
ATOM 736 C CA . ARG A 1 97 ? 5.877 -5.962 0.671 1.00 87.25 97 ARG A CA 1
ATOM 737 C C . ARG A 1 97 ? 4.472 -6.206 0.126 1.00 87.25 97 ARG A C 1
ATOM 739 O O . ARG A 1 97 ? 4.320 -6.428 -1.068 1.00 87.25 97 ARG A O 1
ATOM 746 N N . LEU A 1 98 ? 3.442 -6.138 0.972 1.00 90.81 98 LEU A N 1
ATOM 747 C CA . LEU A 1 98 ? 2.057 -6.363 0.538 1.00 90.81 98 LEU A CA 1
ATOM 748 C C . LEU A 1 98 ? 1.601 -5.351 -0.516 1.00 90.81 98 LEU A C 1
ATOM 750 O O . LEU A 1 98 ? 0.957 -5.739 -1.489 1.00 90.81 98 LEU A O 1
ATOM 754 N N . SER A 1 99 ? 1.922 -4.073 -0.323 1.00 88.31 99 SER A N 1
ATOM 755 C CA . SER A 1 99 ? 1.541 -2.997 -1.241 1.00 88.31 99 SER A CA 1
ATOM 756 C C . SER A 1 99 ? 2.270 -3.103 -2.581 1.00 88.31 99 SER A C 1
ATOM 758 O O . SER A 1 99 ? 1.634 -2.981 -3.628 1.00 88.31 99 SER A O 1
ATOM 760 N N . ILE A 1 100 ? 3.565 -3.425 -2.562 1.00 90.44 100 ILE A N 1
ATOM 761 C CA . ILE A 1 100 ? 4.389 -3.652 -3.756 1.00 90.44 100 ILE A CA 1
ATOM 762 C C . ILE A 1 100 ? 3.897 -4.886 -4.523 1.00 90.44 100 ILE A C 1
ATOM 764 O O . ILE A 1 100 ? 3.639 -4.803 -5.725 1.00 90.44 100 ILE A O 1
ATOM 768 N N . ASP A 1 101 ? 3.688 -6.013 -3.835 1.00 92.88 101 ASP A N 1
ATOM 769 C CA . ASP A 1 101 ? 3.200 -7.255 -4.446 1.00 92.88 101 ASP A CA 1
ATOM 770 C C . ASP A 1 101 ? 1.783 -7.081 -5.020 1.00 92.88 101 ASP A C 1
ATOM 772 O O . ASP A 1 101 ? 1.431 -7.684 -6.037 1.00 92.88 101 ASP A O 1
ATOM 776 N N . ALA A 1 102 ? 0.928 -6.297 -4.357 1.00 93.50 102 ALA A N 1
ATOM 777 C CA . ALA A 1 102 ? -0.414 -5.993 -4.846 1.00 93.50 102 ALA A CA 1
ATOM 778 C C . ALA A 1 102 ? -0.368 -5.102 -6.092 1.00 93.50 102 ALA A C 1
ATOM 780 O O . ALA A 1 102 ? -1.025 -5.422 -7.082 1.00 93.50 102 ALA A O 1
ATOM 781 N N . TYR A 1 103 ? 0.446 -4.044 -6.070 1.00 92.75 103 TYR A N 1
ATOM 782 C CA . TYR A 1 103 ? 0.625 -3.145 -7.205 1.00 92.75 103 TYR A CA 1
ATOM 783 C C . TYR A 1 103 ? 1.166 -3.884 -8.431 1.00 92.75 103 TYR A C 1
ATOM 785 O O . TYR A 1 103 ? 0.588 -3.797 -9.514 1.00 92.75 103 TYR A O 1
ATOM 793 N N . TYR A 1 104 ? 2.216 -4.691 -8.251 1.00 95.00 104 TYR A N 1
ATOM 794 C CA . TYR A 1 104 ? 2.766 -5.514 -9.323 1.00 95.00 104 TYR A CA 1
ATOM 795 C C . TYR A 1 104 ? 1.706 -6.444 -9.922 1.00 95.00 104 TYR A C 1
ATOM 797 O O . TYR A 1 104 ? 1.529 -6.482 -11.138 1.00 95.00 104 TYR A O 1
ATOM 805 N N . ARG A 1 105 ? 0.949 -7.161 -9.081 1.00 96.31 105 ARG A N 1
ATOM 806 C CA . ARG A 1 105 ? -0.092 -8.084 -9.558 1.00 96.31 105 ARG A CA 1
ATOM 807 C C . ARG A 1 105 ? -1.216 -7.371 -10.302 1.00 96.31 105 ARG A C 1
ATOM 809 O O . ARG A 1 105 ? -1.680 -7.892 -11.314 1.00 96.31 105 ARG A O 1
ATOM 816 N N . GLN A 1 106 ? -1.634 -6.200 -9.830 1.00 96.38 106 GLN A N 1
ATOM 817 C CA . GLN A 1 106 ? -2.655 -5.386 -10.485 1.00 96.38 106 GLN A CA 1
ATOM 818 C C . GLN A 1 106 ? -2.193 -4.872 -11.857 1.00 96.38 106 GLN A C 1
ATOM 820 O O . GLN A 1 106 ? -2.994 -4.821 -12.787 1.00 96.38 106 GLN A O 1
ATOM 825 N N . HIS A 1 107 ? -0.906 -4.550 -11.998 1.00 95.81 107 HIS A N 1
ATOM 826 C CA . HIS A 1 107 ? -0.314 -3.979 -13.212 1.00 95.81 107 HIS A CA 1
ATOM 827 C C . HIS A 1 107 ? 0.550 -4.971 -14.000 1.00 95.81 107 HIS A C 1
ATOM 829 O O . HIS A 1 107 ? 1.367 -4.576 -14.828 1.00 95.81 107 HIS A O 1
ATOM 835 N N . ARG A 1 108 ? 0.379 -6.278 -13.775 1.00 96.00 108 ARG A N 1
ATOM 836 C CA . ARG A 1 108 ? 1.261 -7.331 -14.305 1.00 96.00 108 ARG A CA 1
ATOM 837 C C . ARG A 1 108 ? 1.438 -7.271 -15.829 1.00 96.00 108 ARG A C 1
ATOM 839 O O . ARG A 1 108 ? 2.538 -7.483 -16.330 1.00 96.00 108 ARG A O 1
ATOM 846 N N . ALA A 1 109 ? 0.372 -6.948 -16.563 1.00 95.31 109 ALA A N 1
ATOM 847 C CA . ALA A 1 109 ? 0.416 -6.783 -18.018 1.00 95.31 109 ALA A CA 1
ATOM 848 C C . ALA A 1 109 ? 1.233 -5.551 -18.453 1.00 95.31 109 ALA A C 1
ATOM 850 O O . ALA A 1 109 ? 1.984 -5.623 -19.426 1.00 95.31 109 ALA A O 1
ATOM 851 N N . ASP A 1 110 ? 1.132 -4.450 -17.709 1.00 95.25 110 ASP A N 1
ATOM 852 C CA . ASP A 1 110 ? 1.895 -3.226 -17.957 1.00 95.25 110 ASP A CA 1
ATOM 853 C C . ASP A 1 110 ? 3.387 -3.464 -17.679 1.00 95.25 110 ASP A C 1
ATOM 855 O O . ASP A 1 110 ? 4.236 -3.065 -18.473 1.00 95.25 110 ASP A O 1
ATOM 859 N N . PHE A 1 111 ? 3.714 -4.192 -16.602 1.00 94.88 111 PHE A N 1
ATOM 860 C CA . PHE A 1 111 ? 5.081 -4.636 -16.309 1.00 94.88 111 PHE A CA 1
ATOM 861 C C . PHE A 1 111 ? 5.644 -5.518 -17.429 1.00 94.88 111 PHE A C 1
ATOM 863 O O . PHE A 1 111 ? 6.761 -5.294 -17.888 1.00 94.88 111 PHE A O 1
ATOM 870 N N . ALA A 1 112 ? 4.870 -6.478 -17.941 1.00 93.38 112 ALA A N 1
ATOM 871 C CA . ALA A 1 112 ? 5.293 -7.284 -19.087 1.00 93.38 112 ALA A CA 1
ATOM 872 C C . ALA A 1 112 ? 5.560 -6.425 -20.338 1.00 93.38 112 ALA A C 1
ATOM 874 O O . ALA A 1 112 ? 6.524 -6.665 -21.062 1.00 93.38 112 ALA A O 1
ATOM 875 N N . ALA A 1 113 ? 4.747 -5.391 -20.579 1.00 91.94 113 ALA A N 1
ATOM 876 C CA . ALA A 1 113 ? 4.965 -4.454 -21.678 1.00 91.94 113 ALA A CA 1
ATOM 877 C C . ALA A 1 113 ? 6.197 -3.557 -21.466 1.00 91.94 113 ALA A C 1
ATOM 879 O O . ALA A 1 113 ? 6.874 -3.235 -22.441 1.00 91.94 113 ALA A O 1
ATOM 880 N N . ALA A 1 114 ? 6.488 -3.169 -20.222 1.00 90.38 114 ALA A N 1
ATOM 881 C CA . ALA A 1 114 ? 7.650 -2.360 -19.859 1.00 90.38 114 ALA A CA 1
ATOM 882 C C . ALA A 1 114 ? 8.973 -3.141 -19.930 1.00 90.38 114 ALA A C 1
ATOM 884 O O . ALA A 1 114 ? 10.010 -2.539 -20.193 1.00 90.38 114 ALA A O 1
ATOM 885 N N . ALA A 1 115 ? 8.943 -4.465 -19.737 1.00 89.94 115 ALA A N 1
ATOM 886 C CA . ALA A 1 115 ? 10.116 -5.330 -19.881 1.00 89.94 115 ALA A CA 1
ATOM 887 C C . ALA A 1 115 ? 10.659 -5.377 -21.325 1.00 89.94 115 ALA A C 1
ATOM 889 O O . ALA A 1 115 ? 11.830 -5.691 -21.532 1.00 89.94 115 ALA A O 1
ATOM 890 N N . ASP A 1 116 ? 9.837 -5.042 -22.326 1.00 84.75 116 ASP A N 1
ATOM 891 C CA . ASP A 1 116 ? 10.270 -4.912 -23.719 1.00 84.75 116 ASP A CA 1
ATOM 892 C C . ASP A 1 116 ? 11.031 -3.591 -23.928 1.00 84.75 116 ASP A C 1
ATOM 894 O O . ASP A 1 116 ? 10.477 -2.565 -24.338 1.00 84.75 116 ASP A O 1
ATOM 898 N N . ALA A 1 117 ? 12.335 -3.622 -23.643 1.00 67.31 117 ALA A N 1
ATOM 899 C CA . ALA A 1 117 ? 13.223 -2.462 -23.690 1.00 67.31 117 ALA A CA 1
ATOM 900 C C . ALA A 1 117 ? 13.270 -1.753 -25.061 1.00 67.31 117 ALA A C 1
ATOM 902 O O . ALA A 1 117 ? 13.663 -0.583 -25.124 1.00 67.31 117 ALA A O 1
ATOM 903 N N . ASN A 1 118 ? 12.856 -2.412 -26.152 1.00 69.56 118 ASN A N 1
ATOM 904 C CA . ASN A 1 118 ? 12.783 -1.819 -27.494 1.00 69.56 118 ASN A CA 1
ATOM 905 C C . ASN A 1 118 ? 11.690 -0.749 -27.623 1.00 69.56 118 ASN A C 1
ATOM 907 O O . ASN A 1 118 ? 11.719 0.050 -28.556 1.00 69.56 118 ASN A O 1
ATOM 911 N N . ARG A 1 119 ? 10.733 -0.716 -26.690 1.00 68.69 119 ARG A N 1
ATOM 912 C CA . ARG A 1 119 ? 9.626 0.253 -26.672 1.00 68.69 119 ARG A CA 1
ATOM 913 C C . ARG A 1 119 ? 9.947 1.545 -25.922 1.00 68.69 119 ARG A C 1
ATOM 915 O O . ARG A 1 119 ? 9.113 2.448 -25.890 1.00 68.69 119 ARG A O 1
ATOM 922 N N . LEU A 1 120 ? 11.116 1.624 -25.292 1.00 76.31 120 LEU A N 1
ATOM 923 C CA . LEU A 1 120 ? 11.531 2.759 -24.474 1.00 76.31 120 LEU A CA 1
ATOM 924 C C . LEU A 1 120 ? 12.158 3.860 -25.344 1.00 76.31 120 LEU A C 1
ATOM 926 O O . LEU A 1 120 ? 12.977 3.575 -26.218 1.00 76.31 120 LEU A O 1
ATOM 930 N N . VAL A 1 121 ? 11.782 5.118 -25.101 1.00 71.00 121 VAL A N 1
ATOM 931 C CA . VAL A 1 121 ? 12.244 6.274 -25.890 1.00 71.00 121 VAL A CA 1
ATOM 932 C C . VAL A 1 121 ? 13.449 6.923 -25.198 1.00 71.00 121 VAL A C 1
ATOM 934 O O . VAL A 1 121 ? 13.346 7.182 -24.003 1.00 71.00 121 VAL A O 1
ATOM 937 N N . PRO A 1 122 ? 14.566 7.212 -25.891 1.00 73.75 122 PRO A N 1
ATOM 938 C CA . PRO A 1 122 ? 15.704 7.925 -25.299 1.00 73.75 122 PRO A CA 1
ATOM 939 C C . PRO A 1 122 ? 15.312 9.260 -24.643 1.00 73.75 122 PRO A C 1
ATOM 941 O O . PRO A 1 122 ? 14.536 10.014 -25.229 1.00 73.75 122 PRO A O 1
ATOM 944 N N . ASP A 1 123 ? 15.846 9.541 -23.450 1.00 65.44 123 ASP A N 1
ATOM 945 C CA . ASP A 1 123 ? 15.766 10.834 -22.754 1.00 65.44 123 ASP A CA 1
ATOM 946 C C . ASP A 1 123 ? 17.157 11.192 -22.179 1.00 65.44 123 ASP A C 1
ATOM 948 O O . ASP A 1 123 ? 17.931 10.312 -21.794 1.00 65.44 123 ASP A O 1
ATOM 952 N N . ASP A 1 124 ? 17.509 12.477 -22.158 1.00 54.50 124 ASP A N 1
ATOM 953 C CA . ASP A 1 124 ? 18.905 12.920 -21.999 1.00 54.50 124 ASP A CA 1
ATOM 954 C C . ASP A 1 124 ? 19.372 12.989 -20.531 1.00 54.50 124 ASP A C 1
ATOM 956 O O . ASP A 1 124 ? 20.575 12.978 -20.270 1.00 54.50 124 ASP A O 1
ATOM 960 N N . TYR A 1 125 ? 18.451 13.058 -19.557 1.00 51.88 125 TYR A N 1
ATOM 961 C CA . TYR A 1 125 ? 18.804 13.298 -18.144 1.00 51.88 125 TYR A CA 1
ATOM 962 C C . TYR A 1 125 ? 18.278 12.246 -17.147 1.00 51.88 125 TYR A C 1
ATOM 964 O O . TYR A 1 125 ? 18.969 11.935 -16.180 1.00 51.88 125 TYR A O 1
ATOM 972 N N . TYR A 1 126 ? 17.096 11.656 -17.374 1.00 52.06 126 TYR A N 1
ATOM 973 C CA . TYR A 1 126 ? 16.432 10.744 -16.418 1.00 52.06 126 TYR A CA 1
ATOM 974 C C . TYR A 1 126 ? 16.287 9.289 -16.909 1.00 52.06 126 TYR A C 1
ATOM 976 O O . TYR A 1 126 ? 15.587 8.486 -16.293 1.00 52.06 126 TYR A O 1
ATOM 984 N N . GLY A 1 127 ? 16.959 8.923 -18.005 1.00 69.56 127 GLY A N 1
ATOM 985 C CA . GLY A 1 127 ? 16.922 7.571 -18.572 1.00 69.56 127 GLY A CA 1
ATOM 986 C C . GLY A 1 127 ? 16.075 7.482 -19.839 1.00 69.56 127 GLY A C 1
ATOM 987 O O . GLY A 1 127 ? 16.191 8.311 -20.720 1.00 69.56 127 GLY A O 1
ATOM 988 N N . LEU A 1 128 ? 15.263 6.442 -19.990 1.00 80.31 128 LEU A N 1
ATOM 989 C CA . LEU A 1 128 ? 14.376 6.247 -21.134 1.00 80.31 128 LEU A CA 1
ATOM 990 C C . LEU A 1 128 ? 12.929 6.517 -20.732 1.00 80.31 128 LEU A C 1
ATOM 992 O O . LEU A 1 128 ? 12.424 5.959 -19.760 1.00 80.31 128 LEU A O 1
ATOM 996 N N . ARG A 1 129 ? 12.215 7.327 -21.504 1.00 85.44 129 ARG A N 1
ATOM 997 C CA . ARG A 1 129 ? 10.821 7.649 -21.224 1.00 85.44 129 ARG A CA 1
ATOM 998 C C . ARG A 1 129 ? 9.903 6.485 -21.583 1.00 85.44 129 ARG A C 1
ATOM 1000 O O . ARG A 1 129 ? 9.965 5.934 -22.686 1.00 85.44 129 ARG A O 1
ATOM 1007 N N . LEU A 1 130 ? 9.000 6.155 -20.663 1.00 87.88 130 LEU A N 1
ATOM 1008 C CA . LEU A 1 130 ? 7.965 5.158 -20.888 1.00 87.88 130 LEU A CA 1
ATOM 1009 C C . LEU A 1 130 ? 6.891 5.705 -21.847 1.00 87.88 130 LEU A C 1
ATOM 1011 O O . LEU A 1 130 ? 6.524 6.896 -21.781 1.00 87.88 130 LEU A O 1
ATOM 1015 N N . PRO A 1 131 ? 6.328 4.838 -22.711 1.00 89.75 131 PRO A N 1
ATOM 1016 C CA . PRO A 1 131 ? 5.109 5.140 -23.447 1.00 89.75 131 PRO A CA 1
ATOM 1017 C C . PRO A 1 131 ? 4.012 5.660 -22.503 1.00 89.75 131 PRO A C 1
ATOM 1019 O O . PRO A 1 131 ? 3.912 5.165 -21.380 1.00 89.75 131 PRO A O 1
ATOM 1022 N N . PRO A 1 132 ? 3.155 6.608 -22.934 1.00 90.31 132 PRO A N 1
ATOM 1023 C CA . PRO A 1 132 ? 2.113 7.199 -22.092 1.00 90.31 132 PRO A CA 1
ATOM 1024 C C . PRO A 1 132 ? 1.309 6.222 -21.216 1.00 90.31 132 PRO A C 1
ATOM 1026 O O . PRO A 1 132 ? 1.166 6.530 -20.034 1.00 90.31 132 PRO A O 1
ATOM 1029 N N . PRO A 1 133 ? 0.841 5.053 -21.711 1.00 91.62 133 PRO A N 1
ATOM 1030 C CA . PRO A 1 133 ? 0.063 4.128 -20.885 1.00 91.62 133 PRO A CA 1
ATOM 1031 C C . PRO A 1 133 ? 0.874 3.406 -19.803 1.00 91.62 133 PRO A C 1
ATOM 1033 O O . PRO A 1 133 ? 0.269 2.737 -18.986 1.00 91.62 133 PRO A O 1
ATOM 1036 N N . LEU A 1 134 ? 2.209 3.503 -19.800 1.00 92.56 134 LEU A N 1
ATOM 1037 C CA . LEU A 1 134 ? 3.094 2.828 -18.841 1.00 92.56 134 LEU A CA 1
ATOM 1038 C C . LEU A 1 134 ? 3.738 3.797 -17.844 1.00 92.56 134 LEU A C 1
ATOM 1040 O O . LEU A 1 134 ? 4.438 3.374 -16.929 1.00 92.56 134 LEU A O 1
ATOM 1044 N N . ARG A 1 135 ? 3.527 5.108 -18.006 1.00 89.38 135 ARG A N 1
ATOM 1045 C CA . ARG A 1 135 ? 4.190 6.128 -17.181 1.00 89.38 135 ARG A CA 1
ATOM 1046 C C . ARG A 1 135 ? 3.805 6.070 -15.705 1.00 89.38 135 ARG A C 1
ATOM 1048 O O . ARG A 1 135 ? 4.545 6.598 -14.892 1.00 89.38 135 ARG A O 1
ATOM 1055 N N . HIS A 1 136 ? 2.680 5.450 -15.351 1.00 88.44 136 HIS A N 1
ATOM 1056 C CA . HIS A 1 136 ? 2.266 5.276 -13.955 1.00 88.44 136 HIS A CA 1
ATOM 1057 C C . HIS A 1 136 ? 3.126 4.268 -13.189 1.00 88.44 136 HIS A C 1
ATOM 1059 O O . HIS A 1 136 ? 3.104 4.302 -11.964 1.00 88.44 136 HIS A O 1
ATOM 1065 N N . LEU A 1 137 ? 3.859 3.392 -13.888 1.00 89.75 137 LEU A N 1
ATOM 1066 C CA . LEU A 1 137 ? 4.679 2.339 -13.278 1.00 89.75 137 LEU A CA 1
ATOM 1067 C C . LEU A 1 137 ? 5.935 2.855 -12.583 1.00 89.75 137 LEU A C 1
ATOM 1069 O O . LEU A 1 137 ? 6.563 2.125 -11.820 1.00 89.75 137 LEU A O 1
ATOM 1073 N N . SER A 1 138 ? 6.339 4.080 -12.902 1.00 87.44 138 SER A N 1
ATOM 1074 C CA . SER A 1 138 ? 7.604 4.635 -12.466 1.00 87.44 138 SER A CA 1
ATOM 1075 C C . SER A 1 138 ? 7.463 6.114 -12.163 1.00 87.44 138 SER A C 1
ATOM 1077 O O . SER A 1 138 ? 6.655 6.828 -12.762 1.00 87.44 138 SER A O 1
ATOM 1079 N N . ILE A 1 139 ? 8.306 6.589 -11.259 1.00 79.88 139 ILE A N 1
ATOM 1080 C CA . ILE A 1 139 ? 8.557 8.013 -11.089 1.00 79.88 139 ILE A CA 1
ATOM 1081 C C . ILE A 1 139 ? 8.819 8.694 -12.441 1.00 79.88 139 ILE A C 1
ATOM 1083 O O . ILE A 1 139 ? 9.573 8.201 -13.280 1.00 79.88 139 ILE A O 1
ATOM 1087 N N . GLU A 1 140 ? 8.183 9.855 -12.636 1.00 80.06 140 GLU A N 1
ATOM 1088 C CA . GLU A 1 140 ? 8.354 10.713 -13.822 1.00 80.06 140 GLU A CA 1
ATOM 1089 C C . GLU A 1 140 ? 8.015 10.011 -15.154 1.00 80.06 140 GLU A C 1
ATOM 1091 O O . GLU A 1 140 ? 8.185 10.575 -16.237 1.00 80.06 140 GLU A O 1
ATOM 1096 N N . GLY A 1 141 ? 7.456 8.796 -15.091 1.00 85.62 141 GLY A N 1
ATOM 1097 C CA . GLY A 1 141 ? 7.229 7.953 -16.251 1.00 85.62 141 GLY A CA 1
ATOM 1098 C C . GLY A 1 141 ? 8.515 7.587 -16.989 1.00 85.62 141 GLY A C 1
ATOM 1099 O O . GLY A 1 141 ? 8.483 7.492 -18.217 1.00 85.62 141 GLY A O 1
ATOM 1100 N N . ALA A 1 142 ? 9.627 7.415 -16.272 1.00 84.81 142 ALA A N 1
ATOM 1101 C CA . ALA A 1 142 ? 10.933 7.079 -16.836 1.00 84.81 142 ALA A CA 1
ATOM 1102 C C . ALA A 1 142 ? 11.421 5.700 -16.370 1.00 84.81 142 ALA A C 1
ATOM 1104 O O . ALA A 1 142 ? 11.045 5.212 -15.313 1.00 84.81 142 ALA A O 1
ATOM 1105 N N . ALA A 1 143 ? 12.268 5.058 -17.159 1.00 87.19 143 ALA A N 1
ATOM 1106 C CA . ALA A 1 143 ? 12.879 3.770 -16.875 1.00 87.19 143 ALA A CA 1
ATOM 1107 C C . ALA A 1 143 ? 14.373 3.843 -17.186 1.00 87.19 143 ALA A C 1
ATOM 1109 O O . ALA A 1 143 ? 14.782 4.539 -18.108 1.00 87.19 143 ALA A O 1
ATOM 1110 N N . SER A 1 144 ? 15.206 3.089 -16.486 1.00 83.06 144 SER A N 1
ATOM 1111 C CA . SER A 1 144 ? 16.627 2.971 -16.821 1.00 83.06 144 SER A CA 1
ATOM 1112 C C . SER A 1 144 ? 16.888 1.629 -17.481 1.00 83.06 144 SER A C 1
ATOM 1114 O O . SER A 1 144 ? 16.369 0.605 -17.037 1.00 83.06 144 SER A O 1
ATOM 1116 N N . ARG A 1 145 ? 17.736 1.611 -18.512 1.00 82.44 145 ARG A N 1
ATOM 1117 C CA . ARG A 1 145 ? 18.326 0.351 -18.965 1.00 82.44 145 ARG A CA 1
ATOM 1118 C C . ARG A 1 145 ? 19.422 -0.077 -18.003 1.00 82.44 145 ARG A C 1
ATOM 1120 O O . ARG A 1 145 ? 20.209 0.740 -17.530 1.00 82.44 145 ARG A O 1
ATOM 1127 N N . ILE A 1 146 ? 19.452 -1.368 -17.733 1.00 78.06 146 ILE A N 1
ATOM 1128 C CA . ILE A 1 146 ? 20.374 -2.022 -16.810 1.00 78.06 146 ILE A CA 1
ATOM 1129 C C . ILE A 1 146 ? 20.930 -3.290 -17.462 1.00 78.06 146 ILE A C 1
ATOM 1131 O O . ILE A 1 146 ? 20.326 -3.760 -18.419 1.00 78.06 146 ILE A O 1
ATOM 1135 N N . GLY A 1 147 ? 22.065 -3.809 -16.974 1.00 70.50 147 GLY A N 1
ATOM 1136 C CA . GLY A 1 147 ? 22.732 -5.024 -17.474 1.00 70.50 147 GLY A CA 1
ATOM 1137 C C . GLY A 1 147 ? 22.926 -5.038 -18.994 1.00 70.50 147 GLY A C 1
ATOM 1138 O O . GLY A 1 147 ? 22.012 -5.413 -19.711 1.00 70.50 147 GLY A O 1
ATOM 1139 N N . ASP A 1 148 ? 24.069 -4.578 -19.504 1.00 72.19 148 ASP A N 1
ATOM 1140 C CA . ASP A 1 148 ? 24.403 -4.510 -20.946 1.00 72.19 148 ASP A CA 1
ATOM 1141 C C . ASP A 1 148 ? 23.313 -3.913 -21.873 1.00 72.19 148 ASP A C 1
ATOM 1143 O O . ASP A 1 148 ? 23.370 -4.034 -23.095 1.00 72.19 148 ASP A O 1
ATOM 1147 N N . GLY A 1 149 ? 22.317 -3.223 -21.303 1.00 74.69 149 GLY A N 1
ATOM 1148 C CA . GLY A 1 149 ? 21.177 -2.654 -22.014 1.00 74.69 149 GLY A CA 1
ATOM 1149 C C . GLY A 1 149 ? 19.974 -3.587 -22.201 1.00 74.69 149 GLY A C 1
ATOM 1150 O O . GLY A 1 149 ? 19.006 -3.160 -22.831 1.00 74.69 149 GLY A O 1
ATOM 1151 N N . THR A 1 150 ? 20.001 -4.817 -21.679 1.00 79.31 150 THR A N 1
ATOM 1152 C CA . THR A 1 150 ? 18.926 -5.810 -21.857 1.00 79.31 150 THR A CA 1
ATOM 1153 C C . THR A 1 150 ? 17.863 -5.768 -20.767 1.00 79.31 150 THR A C 1
ATOM 1155 O O . THR A 1 150 ? 16.739 -6.211 -20.993 1.00 79.31 150 THR A O 1
ATOM 1158 N N . GLY A 1 151 ? 18.197 -5.256 -19.586 1.00 84.19 151 GLY A N 1
ATOM 1159 C CA . GLY A 1 151 ? 17.270 -5.152 -18.470 1.00 84.19 151 GLY A CA 1
ATOM 1160 C C . GLY A 1 151 ? 16.643 -3.767 -18.322 1.00 84.19 151 GLY A C 1
ATOM 1161 O O . GLY A 1 151 ? 17.102 -2.772 -18.888 1.00 84.19 151 GLY A O 1
ATOM 1162 N N . VAL A 1 152 ? 15.596 -3.711 -17.506 1.00 89.06 152 VAL A N 1
ATOM 1163 C CA . VAL A 1 152 ? 14.792 -2.524 -17.218 1.00 89.06 152 VAL A CA 1
ATOM 1164 C C . VAL A 1 152 ? 14.712 -2.314 -15.711 1.00 89.06 152 VAL A C 1
ATOM 1166 O O . VAL A 1 152 ? 14.457 -3.246 -14.950 1.00 89.06 152 VAL A O 1
ATOM 1169 N N . LEU A 1 153 ? 14.911 -1.073 -15.286 1.00 88.25 153 LEU A N 1
ATOM 1170 C CA . LEU A 1 153 ? 14.714 -0.614 -13.920 1.00 88.25 153 LEU A CA 1
ATOM 1171 C C . LEU A 1 153 ? 13.659 0.490 -13.924 1.00 88.25 153 LEU A C 1
ATOM 1173 O O . LEU A 1 153 ? 13.791 1.481 -14.640 1.00 88.25 153 LEU A O 1
ATOM 1177 N N . LEU A 1 154 ? 12.609 0.301 -13.133 1.00 89.81 154 LEU A N 1
ATOM 1178 C CA . LEU A 1 154 ? 11.514 1.247 -12.950 1.00 89.81 154 LEU A CA 1
ATOM 1179 C C . LEU A 1 154 ? 11.639 1.837 -11.544 1.00 89.81 154 LEU A C 1
ATOM 1181 O O . LEU A 1 154 ? 11.264 1.170 -10.571 1.00 89.81 154 LEU A O 1
ATOM 1185 N N . PRO A 1 155 ? 12.240 3.030 -11.411 1.00 84.19 155 PRO A N 1
ATOM 1186 C CA . PRO A 1 155 ? 12.402 3.642 -10.107 1.00 84.19 155 PRO A CA 1
ATOM 1187 C C . PRO A 1 155 ? 11.051 4.031 -9.493 1.00 84.19 155 PRO A C 1
ATOM 1189 O O . PRO A 1 155 ? 10.094 4.408 -10.166 1.00 84.19 155 PRO A O 1
ATOM 1192 N N . VAL A 1 156 ? 10.971 3.948 -8.173 1.00 83.75 156 VAL A N 1
ATOM 1193 C CA . VAL A 1 156 ? 9.788 4.301 -7.394 1.00 83.75 156 VAL A CA 1
ATOM 1194 C C . VAL A 1 156 ? 10.267 5.218 -6.272 1.00 83.75 156 VAL A C 1
ATOM 1196 O O . VAL A 1 156 ? 11.155 4.840 -5.506 1.00 83.75 156 VAL A O 1
ATOM 1199 N N . TRP A 1 157 ? 9.725 6.440 -6.163 1.00 64.75 157 TRP A N 1
ATOM 1200 C CA . TRP A 1 157 ? 10.011 7.264 -4.982 1.00 64.75 157 TRP A CA 1
ATOM 1201 C C . TRP A 1 157 ? 9.552 6.482 -3.746 1.00 64.75 157 TRP A C 1
ATOM 1203 O O . TRP A 1 157 ? 8.392 6.103 -3.637 1.00 64.75 157 TRP A O 1
ATOM 1213 N N . ALA A 1 158 ? 10.446 6.254 -2.800 1.00 52.41 158 ALA A N 1
ATOM 1214 C CA . ALA A 1 158 ? 10.062 5.839 -1.463 1.00 52.41 158 ALA A CA 1
ATOM 1215 C C . ALA A 1 158 ? 10.873 6.701 -0.506 1.00 52.41 158 ALA A C 1
ATOM 1217 O O . ALA A 1 158 ? 11.941 6.322 -0.041 1.00 52.41 158 ALA A O 1
ATOM 1218 N N . ASP A 1 159 ? 10.388 7.917 -0.272 1.00 48.00 159 ASP A N 1
ATOM 1219 C CA . ASP A 1 159 ? 10.957 8.808 0.737 1.00 48.00 159 ASP A CA 1
ATOM 1220 C C . ASP A 1 159 ? 10.356 8.489 2.119 1.00 48.00 159 ASP A C 1
ATOM 1222 O O . ASP A 1 159 ? 9.839 9.363 2.814 1.00 48.00 159 ASP A O 1
ATOM 1226 N N . TYR A 1 160 ? 10.340 7.203 2.511 1.00 38.50 160 TYR A N 1
ATOM 1227 C CA . TYR A 1 160 ? 9.873 6.819 3.846 1.00 38.50 160 TYR A CA 1
ATOM 1228 C C . TYR A 1 160 ? 10.433 5.488 4.385 1.00 38.50 160 TYR A C 1
ATOM 1230 O O . TYR A 1 160 ? 10.067 4.424 3.885 1.00 38.50 160 TYR A O 1
ATOM 1238 N N . PRO A 1 161 ? 11.195 5.527 5.493 1.00 42.47 161 PRO A N 1
ATOM 1239 C CA . PRO A 1 161 ? 12.220 6.515 5.802 1.00 42.47 161 PRO A CA 1
ATOM 1240 C C . PRO A 1 161 ? 13.530 6.062 5.124 1.00 42.47 161 PRO A C 1
ATOM 1242 O O . PRO A 1 161 ? 14.018 4.965 5.372 1.00 42.47 161 PRO A O 1
ATOM 1245 N N . ASP A 1 162 ? 14.087 6.888 4.243 1.00 50.25 162 ASP A N 1
ATOM 1246 C CA . ASP A 1 162 ? 15.462 6.772 3.719 1.00 50.25 162 ASP A CA 1
ATOM 1247 C C . ASP A 1 162 ? 15.782 5.753 2.595 1.00 50.25 162 ASP A C 1
ATOM 1249 O O . ASP A 1 162 ? 16.941 5.709 2.173 1.00 50.25 162 ASP A O 1
ATOM 1253 N N . LEU A 1 163 ? 14.831 4.983 2.036 1.00 56.47 163 LEU A N 1
ATOM 1254 C CA . LEU A 1 163 ? 15.145 3.935 1.035 1.00 56.47 163 LEU A CA 1
ATOM 1255 C C . LEU A 1 163 ? 14.310 4.026 -0.260 1.00 56.47 163 LEU A C 1
ATOM 1257 O O . LEU A 1 163 ? 13.267 3.379 -0.353 1.00 56.47 163 LEU A O 1
ATOM 1261 N N . PRO A 1 164 ? 14.762 4.748 -1.308 1.00 69.88 164 PRO A N 1
ATOM 1262 C CA . PRO A 1 164 ? 14.144 4.651 -2.630 1.00 69.88 164 PRO A CA 1
ATOM 1263 C C . PRO A 1 164 ? 14.217 3.209 -3.154 1.00 69.88 164 PRO A C 1
ATOM 1265 O O . PRO A 1 164 ? 15.240 2.531 -3.013 1.00 69.88 164 PRO A O 1
ATOM 1268 N N . GLY A 1 165 ? 13.125 2.746 -3.761 1.00 83.00 165 GLY A N 1
ATOM 1269 C CA . GLY A 1 165 ? 12.997 1.390 -4.287 1.00 83.00 165 GLY A CA 1
ATOM 1270 C C . GLY A 1 165 ? 12.834 1.366 -5.801 1.00 83.00 165 GLY A C 1
ATOM 1271 O O . GLY A 1 165 ? 12.631 2.398 -6.442 1.00 83.00 165 GLY A O 1
ATOM 1272 N N . ALA A 1 166 ? 12.940 0.185 -6.396 1.00 88.12 166 ALA A N 1
ATOM 1273 C CA . ALA A 1 166 ? 12.735 0.013 -7.825 1.00 88.12 166 ALA A CA 1
ATOM 1274 C C . ALA A 1 166 ? 12.218 -1.384 -8.159 1.00 88.12 166 ALA A C 1
ATOM 1276 O O . ALA A 1 166 ? 12.623 -2.384 -7.559 1.00 88.12 166 ALA A O 1
ATOM 1277 N N . PHE A 1 167 ? 11.377 -1.448 -9.188 1.00 92.12 167 PHE A N 1
ATOM 1278 C CA . PHE A 1 167 ? 11.087 -2.703 -9.864 1.00 92.12 167 PHE A CA 1
ATOM 1279 C C . PHE A 1 167 ? 12.180 -2.979 -10.890 1.00 92.12 167 PHE A C 1
ATOM 1281 O O . PHE A 1 167 ? 12.521 -2.116 -11.699 1.00 92.12 167 PHE A O 1
ATOM 1288 N N . VAL A 1 168 ? 12.724 -4.189 -10.868 1.00 90.88 168 VAL A N 1
ATOM 1289 C CA . VAL A 1 168 ? 13.869 -4.577 -11.691 1.00 90.88 168 VAL A CA 1
ATOM 1290 C C . VAL A 1 168 ? 13.528 -5.815 -12.502 1.00 90.88 168 VAL A C 1
ATOM 1292 O O . VAL A 1 168 ? 13.093 -6.822 -11.946 1.00 90.88 168 VAL A O 1
ATOM 1295 N N . HIS A 1 169 ? 13.780 -5.744 -13.805 1.00 92.00 169 HIS A N 1
ATOM 1296 C CA . HIS A 1 169 ? 13.711 -6.862 -14.732 1.00 92.00 169 HIS A CA 1
ATOM 1297 C C . HIS A 1 169 ? 15.057 -6.986 -15.462 1.00 92.00 169 HIS A C 1
ATOM 1299 O O . HIS A 1 169 ? 15.304 -6.238 -16.404 1.00 92.00 169 HIS A O 1
ATOM 1305 N N . PRO A 1 170 ? 15.958 -7.901 -15.067 1.00 85.75 170 PRO A N 1
ATOM 1306 C CA . PRO A 1 170 ? 17.343 -7.914 -15.549 1.00 85.75 170 PRO A CA 1
ATOM 1307 C C . PRO A 1 170 ? 17.501 -8.295 -17.033 1.00 85.75 170 PRO A C 1
ATOM 1309 O O . PRO A 1 170 ? 18.578 -8.112 -17.592 1.00 85.75 170 PRO A O 1
ATOM 1312 N N . GLY A 1 171 ? 16.452 -8.806 -17.695 1.00 77.69 171 GLY A N 1
ATOM 1313 C CA . GLY A 1 171 ? 16.495 -9.164 -19.123 1.00 77.69 171 GLY A CA 1
ATOM 1314 C C . GLY A 1 171 ? 17.379 -10.377 -19.451 1.00 77.69 171 GLY A C 1
ATOM 1315 O O . GLY A 1 171 ? 17.647 -10.639 -20.619 1.00 77.69 171 GLY A O 1
ATOM 1316 N N . GLY A 1 172 ? 17.830 -11.114 -18.432 1.00 75.50 172 GLY A N 1
ATOM 1317 C CA . GLY A 1 172 ? 18.749 -12.244 -18.547 1.00 75.50 172 GLY A CA 1
ATOM 1318 C C . GLY A 1 172 ? 18.778 -13.089 -17.271 1.00 75.50 172 GLY A C 1
ATOM 1319 O O . GLY A 1 172 ? 17.727 -13.454 -16.744 1.00 75.50 172 GLY A O 1
ATOM 1320 N N . ALA A 1 173 ? 19.979 -13.411 -16.783 1.00 67.75 173 ALA A N 1
ATOM 1321 C CA . ALA A 1 173 ? 20.171 -14.163 -15.541 1.00 67.75 173 ALA A CA 1
ATOM 1322 C C . ALA A 1 173 ? 19.511 -13.459 -14.334 1.00 67.75 173 ALA A C 1
ATOM 1324 O O . ALA A 1 173 ? 19.365 -12.231 -14.348 1.00 67.75 173 ALA A O 1
ATOM 1325 N N . PRO A 1 174 ? 19.105 -14.214 -13.291 1.00 68.81 174 PRO A N 1
ATOM 1326 C CA . PRO A 1 174 ? 18.551 -13.624 -12.080 1.00 68.81 174 PRO A CA 1
ATOM 1327 C C . PRO A 1 174 ? 19.513 -12.581 -11.490 1.00 68.81 174 PRO A C 1
ATOM 1329 O O . PRO A 1 174 ? 20.730 -12.699 -11.666 1.00 68.81 174 PRO A O 1
ATOM 1332 N N . PRO A 1 175 ? 18.978 -11.560 -10.802 1.00 70.12 175 PRO A N 1
ATOM 1333 C CA . PRO A 1 175 ? 19.799 -10.485 -10.284 1.00 70.12 175 PRO A CA 1
ATOM 1334 C C . PRO A 1 175 ? 20.860 -11.00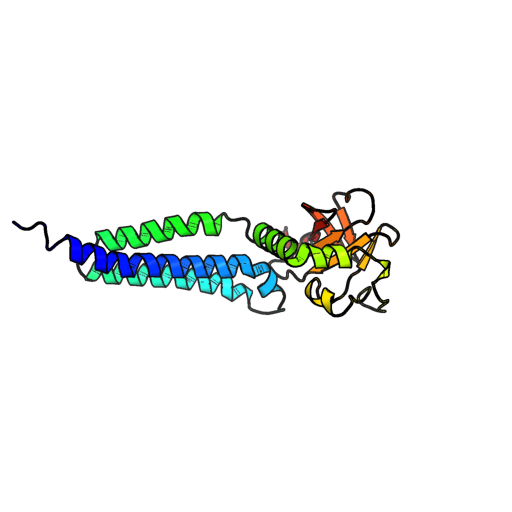3 -9.311 1.00 70.12 175 PRO A C 1
ATOM 1336 O O . PRO A 1 175 ? 20.602 -11.914 -8.524 1.00 70.12 175 PRO A O 1
ATOM 1339 N N . THR A 1 176 ? 22.027 -10.365 -9.314 1.00 72.62 176 THR A N 1
ATOM 1340 C CA . THR A 1 176 ? 22.951 -10.418 -8.178 1.00 72.62 176 THR A CA 1
ATOM 1341 C C . THR A 1 176 ? 22.322 -9.737 -6.959 1.00 72.62 176 THR A C 1
ATOM 1343 O O . THR A 1 176 ? 21.469 -8.861 -7.113 1.00 72.62 176 THR A O 1
ATOM 1346 N N . ASP A 1 177 ? 22.775 -10.088 -5.750 1.00 76.19 177 ASP A N 1
ATOM 1347 C CA . ASP A 1 177 ? 22.256 -9.510 -4.495 1.00 76.19 177 ASP A CA 1
ATOM 1348 C C . ASP A 1 177 ? 22.343 -7.977 -4.459 1.00 76.19 177 ASP A C 1
ATOM 1350 O O . ASP A 1 177 ? 21.540 -7.320 -3.802 1.00 76.19 177 ASP A O 1
ATOM 1354 N N . ILE A 1 178 ? 23.298 -7.403 -5.197 1.00 74.44 178 ILE A N 1
ATOM 1355 C CA . ILE A 1 178 ? 23.518 -5.964 -5.309 1.00 74.44 178 ILE A CA 1
ATOM 1356 C C . ILE A 1 178 ? 23.497 -5.569 -6.780 1.00 74.44 178 ILE A C 1
ATOM 1358 O O . ILE A 1 178 ? 24.139 -6.204 -7.620 1.00 74.44 178 ILE A O 1
ATOM 1362 N N . TYR A 1 179 ? 22.797 -4.481 -7.074 1.00 69.88 179 TYR A N 1
ATOM 1363 C CA . TYR A 1 179 ? 22.716 -3.859 -8.382 1.00 69.88 179 TYR A CA 1
ATOM 1364 C C . TYR A 1 179 ? 23.090 -2.373 -8.282 1.00 69.88 179 TYR A C 1
ATOM 1366 O O 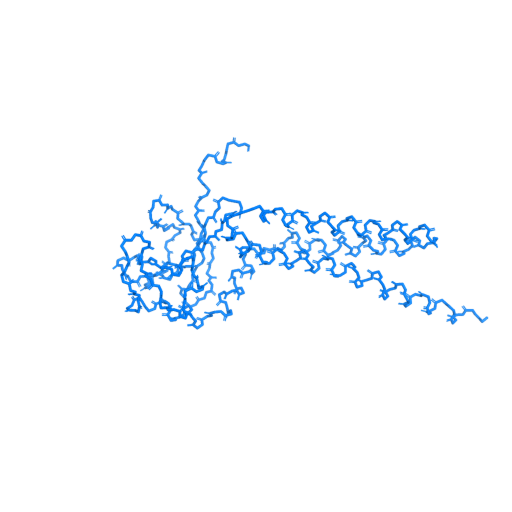. TYR A 1 179 ? 22.552 -1.641 -7.454 1.00 69.88 179 TYR A O 1
ATOM 1374 N N . ARG A 1 180 ? 24.021 -1.897 -9.118 1.00 71.00 180 ARG A N 1
ATOM 1375 C CA . ARG A 1 180 ? 24.377 -0.469 -9.168 1.00 71.00 180 ARG A CA 1
ATOM 1376 C C . ARG A 1 180 ? 23.463 0.246 -10.160 1.00 71.00 180 ARG A C 1
ATOM 1378 O O . ARG A 1 180 ? 23.510 -0.036 -11.355 1.00 71.00 180 ARG A O 1
ATOM 1385 N N . CYS A 1 181 ? 22.660 1.184 -9.674 1.00 65.69 181 CYS A N 1
ATOM 1386 C CA . CYS A 1 181 ? 21.832 2.047 -10.509 1.00 65.69 181 CYS A CA 1
ATOM 1387 C C . CYS A 1 181 ? 22.148 3.507 -10.186 1.00 65.69 181 CYS A C 1
ATOM 1389 O O . CYS A 1 181 ? 22.065 3.924 -9.027 1.00 65.69 181 CYS A O 1
ATOM 1391 N N . TYR A 1 182 ? 22.534 4.267 -11.216 1.00 67.62 182 TYR A N 1
ATOM 1392 C CA . TYR A 1 182 ? 23.111 5.603 -11.061 1.00 67.62 182 TYR A CA 1
ATOM 1393 C C . TYR A 1 182 ? 24.303 5.576 -10.081 1.00 67.62 182 TYR A C 1
ATOM 1395 O O . TYR A 1 182 ? 25.130 4.661 -10.123 1.00 67.62 182 TYR A O 1
ATOM 1403 N N . ASP A 1 183 ? 24.357 6.536 -9.159 1.00 66.75 183 ASP A N 1
ATOM 1404 C CA . ASP A 1 183 ? 25.391 6.653 -8.126 1.00 66.75 183 ASP A CA 1
ATOM 1405 C C . ASP A 1 183 ? 25.064 5.857 -6.850 1.00 66.75 183 ASP A C 1
ATOM 1407 O O . ASP A 1 183 ? 25.575 6.155 -5.771 1.00 66.75 183 ASP A O 1
ATOM 1411 N N . SER A 1 184 ? 24.157 4.877 -6.919 1.00 70.38 184 SER A N 1
ATOM 1412 C CA . SER A 1 184 ? 23.646 4.166 -5.741 1.00 70.38 184 SER A CA 1
ATOM 1413 C C . SER A 1 184 ? 23.643 2.651 -5.900 1.00 70.38 184 SER A C 1
ATOM 1415 O O . SER A 1 184 ? 23.471 2.108 -6.992 1.00 70.38 184 SER A O 1
ATOM 1417 N N . LEU A 1 185 ? 23.836 1.964 -4.774 1.00 78.31 185 LEU A N 1
ATOM 1418 C CA . LEU A 1 185 ? 23.692 0.518 -4.673 1.00 78.31 185 LEU A CA 1
ATOM 1419 C C . LEU A 1 185 ? 22.268 0.188 -4.233 1.00 78.31 185 LEU A C 1
ATOM 1421 O O . LEU A 1 185 ? 21.762 0.753 -3.263 1.00 78.31 185 LEU A O 1
ATOM 1425 N N . TYR A 1 186 ? 21.649 -0.721 -4.969 1.00 80.12 186 TYR A N 1
ATOM 1426 C CA . TYR A 1 186 ? 20.346 -1.291 -4.689 1.00 80.12 186 TYR A CA 1
ATOM 1427 C C . TYR A 1 186 ? 20.521 -2.761 -4.342 1.00 80.12 186 TYR A C 1
ATOM 1429 O O . TYR A 1 186 ? 21.231 -3.484 -5.036 1.00 80.12 186 TYR A O 1
ATOM 1437 N N . HIS A 1 187 ? 19.849 -3.209 -3.296 1.00 85.69 187 HIS A N 1
ATOM 1438 C CA . HIS A 1 187 ? 19.878 -4.584 -2.833 1.00 85.69 187 HIS A CA 1
ATOM 1439 C C . HIS A 1 187 ? 18.620 -5.302 -3.246 1.00 85.69 187 HIS A C 1
ATOM 1441 O O . HIS A 1 187 ? 17.510 -4.779 -3.108 1.00 85.69 187 HIS A O 1
ATOM 1447 N N . PHE A 1 188 ? 18.808 -6.529 -3.704 1.00 88.38 188 PHE A N 1
ATOM 1448 C CA . PHE A 1 188 ? 17.719 -7.455 -3.891 1.00 88.38 188 PHE A CA 1
ATOM 1449 C C . PHE A 1 188 ? 17.000 -7.679 -2.557 1.00 88.38 188 PHE A C 1
ATOM 1451 O O . PHE A 1 188 ? 17.629 -7.902 -1.519 1.00 88.38 188 PHE A O 1
ATOM 1458 N N . ARG A 1 189 ? 15.667 -7.630 -2.580 1.00 88.00 189 ARG A N 1
ATOM 1459 C CA . ARG A 1 189 ? 14.850 -7.923 -1.400 1.00 88.00 189 ARG A CA 1
ATOM 1460 C C . ARG A 1 189 ? 13.990 -9.157 -1.586 1.00 88.00 189 ARG A C 1
ATOM 1462 O O . ARG A 1 189 ? 14.050 -10.074 -0.769 1.00 88.00 189 ARG A O 1
ATOM 1469 N N . TRP A 1 190 ? 13.178 -9.188 -2.640 1.00 91.31 190 TRP A N 1
ATOM 1470 C CA . TRP A 1 190 ? 12.353 -10.350 -2.962 1.00 91.31 190 TRP A CA 1
ATOM 1471 C C . TRP A 1 190 ? 11.912 -10.368 -4.428 1.00 91.31 190 TRP A C 1
ATOM 1473 O O . TRP A 1 190 ? 11.894 -9.350 -5.121 1.00 91.31 190 TRP A O 1
ATOM 1483 N N . ALA A 1 191 ? 11.570 -11.565 -4.909 1.00 93.50 191 ALA A N 1
ATOM 1484 C CA . ALA A 1 191 ? 11.019 -11.778 -6.242 1.00 93.50 191 ALA A CA 1
ATOM 1485 C C . ALA A 1 191 ? 9.507 -11.515 -6.254 1.00 93.50 191 ALA A C 1
ATOM 1487 O O . ALA A 1 191 ? 8.805 -11.889 -5.314 1.00 93.50 191 ALA A O 1
ATOM 1488 N N . LEU A 1 192 ? 9.020 -10.913 -7.339 1.00 94.12 192 LEU A N 1
ATOM 1489 C CA . LEU A 1 192 ? 7.605 -10.584 -7.548 1.00 94.12 192 LEU A CA 1
ATOM 1490 C C . LEU A 1 192 ? 6.909 -11.598 -8.469 1.00 94.12 192 LEU A C 1
ATOM 1492 O O . LEU A 1 192 ? 5.713 -11.853 -8.329 1.00 94.12 192 LEU A O 1
ATOM 1496 N N . GLY A 1 193 ? 7.674 -12.204 -9.383 1.00 93.56 193 GLY A N 1
ATOM 1497 C CA . GLY A 1 193 ? 7.189 -13.108 -10.430 1.00 93.56 193 GLY A CA 1
ATOM 1498 C C . GLY A 1 193 ? 7.603 -12.629 -11.822 1.00 93.56 193 GLY A C 1
ATOM 1499 O O . GLY A 1 193 ? 8.045 -11.500 -11.977 1.00 93.56 193 GLY A O 1
ATOM 1500 N N . ASP A 1 194 ? 7.508 -13.496 -12.834 1.00 93.62 194 ASP A N 1
ATOM 1501 C CA . ASP A 1 194 ? 7.798 -13.190 -14.251 1.00 93.62 194 ASP A CA 1
ATOM 1502 C C . ASP A 1 194 ? 9.113 -12.440 -14.515 1.00 93.62 194 ASP A C 1
ATOM 1504 O O . ASP A 1 194 ? 9.165 -11.523 -15.332 1.00 93.62 194 ASP A O 1
ATOM 1508 N N . GLY A 1 195 ? 10.175 -12.788 -13.786 1.00 92.31 195 GLY A N 1
ATOM 1509 C CA . GLY A 1 195 ? 11.473 -12.122 -13.925 1.00 92.31 195 GLY A CA 1
ATOM 1510 C C . GLY A 1 195 ? 11.531 -10.705 -13.342 1.00 92.31 195 GLY A C 1
ATOM 1511 O O . GLY A 1 195 ? 12.536 -10.026 -13.530 1.00 92.31 195 GLY A O 1
ATOM 1512 N N . TRP A 1 196 ? 10.495 -10.263 -12.622 1.00 94.44 196 TRP A N 1
ATOM 1513 C CA . TRP A 1 196 ? 10.477 -9.014 -11.868 1.00 94.44 196 TRP A CA 1
ATOM 1514 C C . TRP A 1 196 ? 10.873 -9.219 -10.408 1.00 94.44 196 TRP A C 1
ATOM 1516 O O . TRP A 1 196 ? 10.466 -10.176 -9.737 1.00 94.44 196 TRP A O 1
ATOM 1526 N N . TYR A 1 197 ? 11.636 -8.258 -9.904 1.00 93.31 197 TYR A N 1
ATOM 1527 C CA . TYR A 1 197 ? 12.200 -8.255 -8.564 1.00 93.31 197 TYR A CA 1
ATOM 1528 C C . TYR A 1 197 ? 12.039 -6.875 -7.931 1.00 93.31 197 TYR A C 1
ATOM 1530 O O . TYR A 1 197 ? 12.072 -5.859 -8.629 1.00 93.31 197 TYR A O 1
ATOM 1538 N N . TRP A 1 198 ? 11.885 -6.844 -6.609 1.00 91.81 198 TRP A N 1
ATOM 1539 C CA . TRP A 1 198 ? 11.925 -5.607 -5.841 1.00 91.81 198 TRP A CA 1
ATOM 1540 C C . TRP A 1 198 ? 13.322 -5.373 -5.277 1.00 91.81 198 TRP A C 1
ATOM 1542 O O . TRP A 1 198 ? 13.922 -6.261 -4.657 1.00 91.81 198 TRP A O 1
ATOM 1552 N N . PHE A 1 199 ? 13.812 -4.161 -5.505 1.00 88.56 199 PHE A N 1
ATOM 1553 C CA . PHE A 1 199 ? 15.102 -3.681 -5.048 1.00 88.56 199 PHE A CA 1
ATOM 1554 C C . PHE A 1 199 ? 14.926 -2.455 -4.162 1.00 88.56 199 PHE A C 1
ATOM 1556 O O . PHE A 1 199 ? 14.098 -1.593 -4.447 1.00 88.56 199 PHE A O 1
ATOM 1563 N N . GLU A 1 200 ? 15.756 -2.345 -3.131 1.00 85.69 200 GLU A N 1
ATOM 1564 C CA . GLU A 1 200 ? 15.806 -1.177 -2.246 1.00 85.69 200 GLU A CA 1
ATOM 1565 C C . GLU A 1 200 ? 17.220 -0.629 -2.207 1.00 85.69 200 GLU A C 1
ATOM 1567 O O . GLU A 1 200 ? 18.183 -1.386 -2.097 1.00 85.69 200 GLU A O 1
ATOM 1572 N N . ARG A 1 201 ? 17.364 0.690 -2.287 1.00 77.69 201 ARG A N 1
ATOM 1573 C CA . ARG A 1 201 ? 18.653 1.343 -2.076 1.00 77.69 201 ARG A CA 1
ATOM 1574 C C . ARG A 1 201 ? 19.153 1.075 -0.655 1.00 77.69 201 ARG A C 1
ATOM 1576 O O . ARG A 1 201 ? 18.345 0.970 0.260 1.00 77.69 201 ARG A O 1
ATOM 1583 N N . ASP A 1 202 ? 20.467 1.000 -0.457 1.00 67.25 202 ASP A N 1
ATOM 1584 C CA . ASP A 1 202 ? 21.036 1.027 0.897 1.00 67.25 202 ASP A CA 1
ATOM 1585 C C . ASP A 1 202 ? 20.654 2.315 1.645 1.00 67.25 202 ASP A C 1
ATOM 1587 O O . ASP A 1 202 ? 20.720 3.400 1.049 1.00 67.25 202 ASP A O 1
ATOM 1591 N N . PR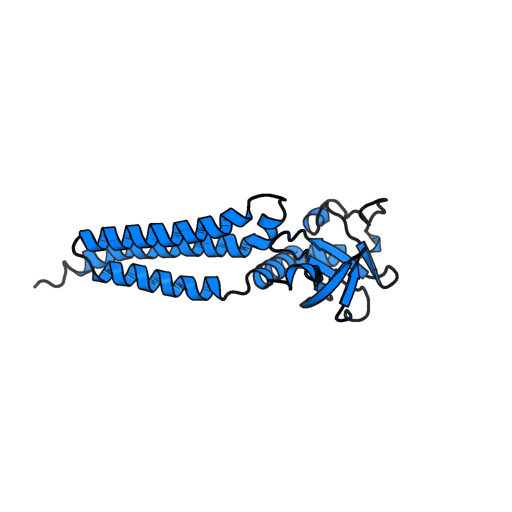O A 1 203 ? 20.365 2.244 2.961 1.00 54.41 203 PRO A N 1
ATOM 1592 C CA . PRO A 1 203 ? 20.390 3.436 3.786 1.00 54.41 203 PRO A CA 1
ATOM 1593 C C . PRO A 1 203 ? 21.812 3.972 3.719 1.00 54.41 203 PRO A C 1
ATOM 1595 O O . PRO A 1 203 ? 22.773 3.255 4.008 1.00 54.41 203 PRO A O 1
ATOM 1598 N N . VAL A 1 204 ? 21.969 5.228 3.311 1.00 50.03 204 VAL A N 1
ATOM 1599 C CA . VAL A 1 204 ? 23.287 5.858 3.315 1.00 50.03 204 VAL A CA 1
ATOM 1600 C C . VAL A 1 204 ? 23.835 5.754 4.744 1.00 50.03 204 VAL A C 1
ATOM 1602 O O . VAL A 1 204 ? 23.176 6.143 5.707 1.00 50.03 204 VAL A O 1
ATOM 1605 N N . SER A 1 205 ? 25.035 5.196 4.892 1.00 41.56 205 SER A N 1
ATOM 1606 C CA . SER A 1 205 ? 25.634 4.741 6.156 1.00 41.56 205 SER A CA 1
ATOM 1607 C C . SER A 1 205 ? 25.852 5.813 7.241 1.00 41.56 205 SER A C 1
ATOM 1609 O O . SER A 1 205 ? 26.438 5.512 8.276 1.00 41.56 205 SER A O 1
ATOM 1611 N N . TRP A 1 206 ? 25.375 7.050 7.068 1.00 44.16 206 TRP A N 1
ATOM 1612 C CA . TRP A 1 206 ? 25.289 8.037 8.151 1.00 44.16 206 TRP A CA 1
ATOM 1613 C C . TRP A 1 206 ? 24.090 7.804 9.092 1.00 44.16 206 TRP A C 1
ATOM 1615 O O . TRP A 1 206 ? 24.082 8.342 10.198 1.00 44.16 206 TRP A O 1
ATOM 1625 N N . ALA A 1 207 ? 23.111 6.973 8.710 1.00 38.44 207 ALA A N 1
ATOM 1626 C CA . ALA A 1 207 ? 21.974 6.602 9.564 1.00 38.44 207 ALA A CA 1
ATOM 1627 C C . ALA A 1 207 ? 22.289 5.485 10.586 1.00 38.44 207 ALA A C 1
ATOM 1629 O O . ALA A 1 207 ? 21.545 5.306 11.544 1.00 38.44 207 ALA A O 1
ATOM 1630 N N . ALA A 1 208 ? 23.416 4.774 10.447 1.00 38.22 208 ALA A N 1
ATOM 1631 C CA . ALA A 1 208 ? 23.850 3.718 11.377 1.00 38.22 208 ALA A CA 1
ATOM 1632 C C . ALA A 1 208 ? 24.582 4.248 12.633 1.00 38.22 208 ALA A C 1
ATOM 1634 O O . ALA A 1 208 ? 25.193 3.478 13.372 1.00 38.22 208 ALA A O 1
ATOM 1635 N N . GLY A 1 209 ? 24.557 5.566 12.857 1.00 36.81 209 GLY A N 1
ATOM 1636 C CA . GLY A 1 209 ? 25.253 6.252 13.947 1.00 36.81 209 GLY A CA 1
ATOM 1637 C C . GLY A 1 209 ? 24.331 6.899 14.982 1.00 36.81 209 GLY A C 1
ATOM 1638 O O . GLY A 1 209 ? 24.610 8.030 15.385 1.00 36.81 209 GLY A O 1
ATOM 1639 N N . ARG A 1 210 ? 23.240 6.239 15.392 1.00 33.47 210 ARG A N 1
ATOM 1640 C CA . ARG A 1 210 ? 22.481 6.592 16.606 1.00 33.47 210 ARG A CA 1
ATOM 1641 C C . ARG A 1 210 ? 22.035 5.355 17.365 1.00 33.47 210 ARG A C 1
ATOM 1643 O O . ARG A 1 210 ? 21.518 4.432 16.704 1.00 33.47 210 ARG A O 1
#

Organism: NCBI:txid137267

Sequence (210 aa):
MDGASNGSRWTREAAVVVPVILGLWALVAAVEFSGVWIAQHRGPFSYLREVAYVYAVLLTAALALGVWRRGRPRWSIVALVLSAALAVPVLTAGWPRLSIDAYYRQHRADFAAAADANRLVPDDYYGLRLPPPLRHLSIEGAASRIGDGTGVLLPVWADYPDLPGAFVHPGGAPPTDIYRCYDSLYHFRWALGDGWYWFERDPVSWAAGR

Radius of gyration: 23.45 Å; chains: 1; bounding box: 66×30×61 Å

Foldseek 3Di:
DPPPPVVVVVVVLCVPLVVVLVVLLVLLLVCLLCLLVQQLPPDPSVVVNVVSVVCSVVVLQVVLVVCVVVVRNVSSVVSVVSNVVSVVCSVPPPSVVVSVLVVCVVCVVLVVVQLPLVQWDDDDPQATAADPVNLVQAVVNHWHQFDVRQKIWGWGDGVPPQKTKIKIQNNDDQDDQWGDDDPWIWGWDAASDPSITMIITDRPVVVVPD